Protein AF-A0A242BCP9-F1 (afdb_monomer_lite)

Organism: Enterococcus faecium (NCBI:txid1352)

Foldseek 3Di:
DPPPVVVVVVVVVVVVVPPDPPPPPPPPPVLLVVLVVLVVVVVVVALDDPDDSCRSVVVLVPPDDDPVDDPVVSSVVSSVVSVVVRVVVRVVCCVVANQLCQQFQWADPVRGAHQDAFAADPHVCVVVDAFFKKKKFQANDDDPNDRDIFIKTFRHKDFDWHQHPNDTDTDIWTKIWGAADDDPSCPPGDGGITIGTDHPSSCVNRVMDIHDDPDDPDPPPPPDDD

pLDDT: mean 74.17, std 19.31, range [32.81, 98.19]

Sequence (226 aa):
MKSKIKLFLTTCLLAVAFAIPITTVHADTDTQQILEEYYEEFKNEYAFFDQEFEEFTSNYYNQPFNSAISEEDQLRDYLNTVNEHYIRKEAEQLSKDPPLWSFNIGNALENITFEKVPAYHKYDLMNIVQPGDIIFERKRADIVLRYLHHVMIVEGIYEETHIINGKPETFKYIRTIEATDYSPILETKAGGVVYGVLDDERFDYTDSAVLQQHKEKQPSHLCMDN

Radius of gyration: 28.85 Å; chains: 1; bounding box: 77×56×79 Å

Structure (mmCIF, N/CA/C/O backbone):
data_AF-A0A242BCP9-F1
#
_entry.id   AF-A0A242BCP9-F1
#
loop_
_atom_site.group_PDB
_atom_site.id
_atom_site.type_symbol
_atom_site.label_atom_id
_atom_site.label_alt_id
_atom_site.label_comp_id
_atom_site.label_asym_id
_atom_site.label_entity_id
_atom_site.label_seq_id
_atom_site.pdbx_PDB_ins_code
_atom_site.Cartn_x
_atom_site.Cartn_y
_atom_site.Cartn_z
_atom_site.occupancy
_atom_site.B_iso_or_equiv
_atom_site.auth_seq_id
_atom_site.auth_comp_id
_atom_site.auth_asym_id
_atom_site.auth_atom_id
_atom_site.pdbx_PDB_model_num
ATOM 1 N N . MET A 1 1 ? 58.646 -38.122 -29.914 1.00 49.56 1 MET A N 1
ATOM 2 C CA . MET A 1 1 ? 57.169 -38.136 -30.072 1.00 49.56 1 MET A CA 1
ATOM 3 C C . MET A 1 1 ? 56.434 -36.859 -29.620 1.00 49.56 1 MET A C 1
ATOM 5 O O . MET A 1 1 ? 55.220 -36.840 -29.712 1.00 49.56 1 MET A O 1
ATOM 9 N N . LYS A 1 2 ? 57.108 -35.763 -29.214 1.00 48.16 2 LYS A N 1
ATOM 10 C CA . LYS A 1 2 ? 56.439 -34.520 -28.752 1.00 48.16 2 LYS A CA 1
ATOM 11 C C . LYS A 1 2 ? 56.327 -33.383 -29.794 1.00 48.16 2 LYS A C 1
ATOM 13 O O . LYS A 1 2 ? 55.697 -32.375 -29.515 1.00 48.16 2 LYS A O 1
ATOM 18 N N . SER A 1 3 ? 56.911 -33.529 -30.990 1.00 52.84 3 SER A N 1
ATOM 19 C CA . SER A 1 3 ? 56.992 -32.441 -31.991 1.00 52.84 3 SER A CA 1
ATOM 20 C C . SER A 1 3 ? 56.006 -32.570 -33.168 1.00 52.84 3 SER A C 1
ATOM 22 O O . SER A 1 3 ? 55.624 -31.558 -33.742 1.00 52.84 3 SER A O 1
ATOM 24 N N . LYS A 1 4 ? 55.500 -33.771 -33.486 1.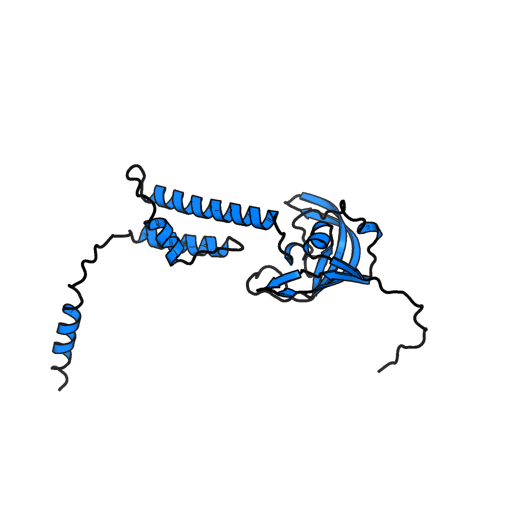00 46.28 4 LYS A N 1
ATOM 25 C CA . LYS A 1 4 ? 54.595 -33.976 -34.639 1.00 46.28 4 LYS A CA 1
ATOM 26 C C . LYS A 1 4 ? 53.106 -33.707 -34.354 1.00 46.28 4 LYS A C 1
ATOM 28 O O . LYS A 1 4 ? 52.345 -33.536 -35.292 1.00 46.28 4 LYS A O 1
ATOM 33 N N . ILE A 1 5 ? 52.704 -33.611 -33.082 1.00 48.81 5 ILE A N 1
ATOM 34 C CA . ILE A 1 5 ? 51.315 -33.300 -32.677 1.00 48.81 5 ILE A CA 1
ATOM 35 C C . ILE A 1 5 ? 51.051 -31.785 -32.689 1.00 48.81 5 ILE A C 1
ATOM 37 O O . ILE A 1 5 ? 49.939 -31.355 -32.974 1.00 48.81 5 ILE A O 1
ATOM 41 N N . LYS A 1 6 ? 52.083 -30.957 -32.464 1.00 42.28 6 LYS A N 1
ATOM 42 C CA . LYS A 1 6 ? 51.932 -29.496 -32.496 1.00 42.28 6 LYS A CA 1
ATOM 43 C C . LYS A 1 6 ? 51.716 -28.942 -33.904 1.00 42.28 6 LYS A C 1
ATOM 45 O O . LYS A 1 6 ? 51.011 -27.957 -34.020 1.00 42.28 6 LYS A O 1
ATOM 50 N N . LEU A 1 7 ? 52.269 -29.571 -34.947 1.00 41.84 7 LEU A N 1
ATOM 51 C CA . LEU A 1 7 ? 52.153 -29.061 -36.320 1.00 41.84 7 LEU A CA 1
ATOM 52 C C . LEU A 1 7 ? 50.772 -29.328 -36.947 1.00 41.84 7 LEU A C 1
ATOM 54 O O . LEU A 1 7 ? 50.361 -28.569 -37.807 1.00 41.84 7 LEU A O 1
ATOM 58 N N . PHE A 1 8 ? 50.044 -30.362 -36.507 1.00 44.22 8 PHE A N 1
ATOM 59 C CA . PHE A 1 8 ? 48.710 -30.684 -37.041 1.00 44.22 8 PHE A CA 1
ATOM 60 C C . PHE A 1 8 ? 47.600 -29.827 -36.404 1.00 44.22 8 PHE A C 1
ATOM 62 O O . PHE A 1 8 ? 46.636 -29.455 -37.065 1.00 44.22 8 PHE A O 1
ATOM 69 N N . LEU A 1 9 ? 47.764 -29.444 -35.132 1.00 44.75 9 LEU A N 1
ATOM 70 C CA . LEU A 1 9 ? 46.805 -28.592 -34.418 1.00 44.75 9 LEU A CA 1
ATOM 71 C C . LEU A 1 9 ? 46.863 -27.119 -34.852 1.00 44.75 9 LEU A C 1
ATOM 73 O O . LEU A 1 9 ? 45.825 -26.464 -34.880 1.00 44.75 9 LEU A O 1
ATOM 77 N N . THR A 1 10 ? 48.025 -26.599 -35.265 1.00 47.38 10 THR A N 1
ATOM 78 C CA . THR A 1 10 ? 48.115 -25.224 -35.791 1.00 47.38 10 THR A CA 1
ATOM 79 C C . THR A 1 10 ? 47.531 -25.071 -37.192 1.00 47.38 10 THR A C 1
ATOM 81 O O . THR A 1 10 ? 47.074 -23.984 -37.526 1.00 47.38 10 THR A O 1
ATOM 84 N N . THR A 1 11 ? 47.495 -26.126 -38.014 1.00 46.19 11 THR A N 1
ATOM 85 C CA . THR A 1 11 ? 46.921 -26.027 -39.369 1.00 46.19 11 THR A CA 1
ATOM 86 C C . THR A 1 11 ? 45.391 -26.111 -39.366 1.00 46.19 11 THR A C 1
ATOM 88 O O . THR A 1 11 ? 44.753 -25.458 -40.185 1.00 46.19 11 THR A O 1
ATOM 91 N N . CYS A 1 12 ? 44.777 -26.830 -38.416 1.00 40.97 12 CYS A N 1
ATOM 92 C CA . CYS A 1 12 ? 43.313 -26.883 -38.298 1.00 40.97 12 CYS A CA 1
ATOM 93 C C . CYS A 1 12 ? 42.699 -25.608 -37.690 1.00 40.97 12 CYS A C 1
ATOM 95 O O . CYS A 1 12 ? 41.586 -25.246 -38.058 1.00 40.97 12 CYS A O 1
ATOM 97 N N . LEU A 1 13 ? 43.422 -24.888 -36.823 1.00 42.34 13 LEU A N 1
ATOM 98 C CA . LEU A 1 13 ? 42.941 -23.632 -36.224 1.00 42.34 13 LEU A CA 1
ATOM 99 C C . LEU A 1 13 ? 43.038 -22.415 -37.162 1.00 42.34 13 LEU A C 1
ATOM 101 O O . LEU A 1 13 ? 42.329 -21.438 -36.950 1.00 42.34 13 LEU A O 1
ATOM 105 N N . LEU A 1 14 ? 43.849 -22.477 -38.227 1.00 40.09 14 LEU A N 1
ATOM 106 C CA . LEU A 1 14 ? 43.980 -21.381 -39.198 1.00 40.09 14 LEU A CA 1
ATOM 107 C C . LEU A 1 14 ? 42.977 -21.461 -40.367 1.00 40.09 14 LEU A C 1
ATOM 109 O O . LEU A 1 14 ? 42.781 -20.474 -41.068 1.00 40.09 14 LEU A O 1
ATOM 113 N N . ALA A 1 15 ? 42.324 -22.610 -40.580 1.00 43.66 15 ALA A N 1
ATOM 114 C CA . ALA A 1 15 ? 41.362 -22.801 -41.675 1.00 43.66 15 ALA A CA 1
ATOM 115 C C . ALA A 1 15 ? 39.904 -22.498 -41.280 1.00 43.66 15 ALA A C 1
ATOM 117 O O . ALA A 1 15 ? 39.082 -22.226 -42.150 1.00 43.66 15 ALA A O 1
ATOM 118 N N . VAL A 1 16 ? 39.582 -22.481 -39.982 1.00 40.94 16 VAL A N 1
ATOM 119 C CA . VAL A 1 16 ? 38.256 -22.044 -39.492 1.00 40.94 16 VAL A CA 1
ATOM 120 C C . VAL A 1 16 ? 38.177 -20.511 -39.374 1.00 40.94 16 VAL A C 1
ATOM 122 O O . VAL A 1 16 ? 37.096 -19.951 -39.248 1.00 40.94 16 VAL A O 1
ATOM 125 N N . ALA A 1 17 ? 39.306 -19.809 -39.524 1.00 43.94 17 ALA A N 1
ATOM 126 C CA . ALA A 1 17 ? 39.385 -18.349 -39.495 1.00 43.94 17 ALA A CA 1
ATOM 127 C C . ALA A 1 17 ? 39.013 -17.644 -40.824 1.00 43.94 17 ALA A C 1
ATOM 129 O O . ALA A 1 17 ? 39.089 -16.423 -40.880 1.00 43.94 17 ALA A O 1
ATOM 130 N N . PHE A 1 18 ? 38.619 -18.359 -41.894 1.00 40.78 18 PHE A N 1
ATOM 131 C CA . PHE A 1 18 ? 38.438 -17.746 -43.229 1.00 40.78 18 PHE A CA 1
ATOM 132 C C . PHE A 1 18 ? 37.227 -18.226 -44.055 1.00 40.78 18 PHE A C 1
ATOM 134 O O . PHE A 1 18 ? 37.269 -18.172 -45.283 1.00 40.78 18 PHE A O 1
ATOM 141 N N . ALA A 1 19 ? 36.126 -18.673 -43.438 1.00 41.28 19 ALA A N 1
ATOM 142 C CA . ALA A 1 19 ? 34.951 -19.109 -44.215 1.00 41.28 19 ALA A CA 1
ATOM 143 C C . ALA A 1 19 ? 33.582 -18.684 -43.665 1.00 41.28 19 ALA A C 1
ATOM 145 O O . ALA A 1 19 ? 32.582 -19.349 -43.920 1.00 41.28 19 ALA A O 1
ATOM 146 N N . ILE A 1 20 ? 33.510 -17.548 -42.976 1.00 38.69 20 ILE A N 1
ATOM 147 C CA . ILE A 1 20 ? 32.260 -16.790 -42.880 1.00 38.69 20 ILE A CA 1
ATOM 148 C C . ILE A 1 20 ? 32.621 -15.357 -43.264 1.00 38.69 20 ILE A C 1
ATOM 150 O O . ILE A 1 20 ? 33.607 -14.840 -42.731 1.00 38.69 20 ILE A O 1
ATOM 154 N N . PRO A 1 21 ? 31.897 -14.704 -44.190 1.00 34.06 21 PRO A N 1
ATOM 155 C CA . PRO A 1 21 ? 31.996 -13.266 -44.324 1.00 34.06 21 PRO A CA 1
ATOM 156 C C . PRO A 1 21 ? 31.434 -12.690 -43.026 1.00 34.06 21 PRO A C 1
ATOM 158 O O . PRO A 1 21 ? 30.234 -12.481 -42.889 1.00 34.06 21 PRO A O 1
ATOM 161 N N . ILE A 1 22 ? 32.303 -12.493 -42.036 1.00 37.47 22 ILE A N 1
ATOM 162 C CA . ILE A 1 22 ? 32.015 -11.567 -40.959 1.00 37.47 22 ILE A CA 1
ATOM 163 C C . ILE A 1 22 ? 32.090 -10.217 -41.655 1.00 37.47 22 ILE A C 1
ATOM 165 O O . ILE A 1 22 ? 33.163 -9.648 -41.845 1.00 37.47 22 ILE A O 1
ATOM 169 N N . THR A 1 23 ? 30.940 -9.739 -42.120 1.00 33.84 23 THR A N 1
ATOM 170 C CA . THR A 1 23 ? 30.693 -8.308 -42.166 1.00 33.84 23 THR A CA 1
ATOM 171 C C . THR A 1 23 ? 30.904 -7.833 -40.739 1.00 33.84 23 THR A C 1
ATOM 173 O O . THR A 1 23 ? 30.013 -7.930 -39.899 1.00 33.84 23 THR A O 1
ATOM 176 N N . THR A 1 24 ? 32.138 -7.445 -40.435 1.00 32.81 24 THR A N 1
ATOM 177 C CA . THR A 1 24 ? 32.485 -6.715 -39.230 1.00 32.81 24 THR A CA 1
ATOM 178 C C . THR A 1 24 ? 31.742 -5.396 -39.327 1.00 32.81 24 THR A C 1
ATOM 180 O O . THR A 1 24 ? 32.227 -4.439 -39.927 1.00 32.81 24 THR A O 1
ATOM 183 N N . VAL A 1 25 ? 30.527 -5.378 -38.789 1.00 36.47 25 VAL A N 1
ATOM 184 C CA . VAL A 1 25 ? 29.974 -4.162 -38.218 1.00 36.47 25 VAL A CA 1
ATOM 185 C C . VAL A 1 25 ? 30.868 -3.908 -37.014 1.00 36.47 25 VAL A C 1
ATOM 187 O O . VAL A 1 25 ? 30.828 -4.647 -36.032 1.00 36.47 25 VAL A O 1
ATOM 190 N N . HIS A 1 26 ? 31.784 -2.952 -37.152 1.00 35.62 26 HIS A N 1
ATOM 191 C CA . HIS A 1 26 ? 32.377 -2.305 -35.995 1.00 35.62 26 HIS A CA 1
ATOM 192 C C . HIS A 1 26 ? 31.221 -1.623 -35.263 1.00 35.62 26 HIS A C 1
ATOM 194 O O . HIS A 1 26 ? 30.879 -0.493 -35.578 1.00 35.62 26 HIS A O 1
ATOM 200 N N . ALA A 1 27 ? 30.563 -2.353 -34.361 1.00 42.78 27 ALA A N 1
ATOM 201 C CA . ALA A 1 27 ? 29.947 -1.707 -33.223 1.00 42.78 27 ALA A CA 1
ATOM 202 C C . ALA A 1 27 ? 31.127 -1.130 -32.443 1.00 42.78 27 ALA A C 1
ATOM 204 O O . ALA A 1 27 ? 32.006 -1.883 -32.003 1.00 42.78 27 ALA A O 1
ATOM 205 N N . ASP A 1 28 ? 31.219 0.196 -32.413 1.00 52.66 28 ASP A N 1
ATOM 206 C CA . ASP A 1 28 ? 32.198 0.879 -31.590 1.00 52.66 28 ASP A CA 1
ATOM 207 C C . ASP A 1 28 ? 32.087 0.315 -30.172 1.00 52.66 28 ASP A C 1
ATOM 209 O O . ASP A 1 28 ? 30.996 0.110 -29.636 1.00 52.66 28 ASP A O 1
ATOM 213 N N . THR A 1 29 ? 33.233 -0.021 -29.584 1.00 56.81 29 THR A N 1
ATOM 214 C CA . THR A 1 29 ? 33.306 -0.688 -28.272 1.00 56.81 29 THR A CA 1
ATOM 215 C C . THR A 1 29 ? 32.638 0.153 -27.172 1.00 56.81 29 THR A C 1
ATOM 217 O O . THR A 1 29 ? 32.258 -0.385 -26.140 1.00 56.81 29 THR A O 1
ATOM 220 N N . ASP A 1 30 ? 32.444 1.445 -27.443 1.00 77.75 30 ASP A N 1
ATOM 221 C CA . ASP A 1 30 ? 31.774 2.435 -26.605 1.00 77.75 30 ASP A CA 1
ATOM 222 C C . ASP A 1 30 ? 30.250 2.205 -26.540 1.00 77.75 30 ASP A C 1
ATOM 224 O O . ASP A 1 30 ? 29.687 2.047 -25.461 1.00 77.75 30 ASP A O 1
ATOM 228 N N . THR A 1 31 ? 29.577 2.049 -27.686 1.00 81.56 31 THR A N 1
ATOM 229 C CA . THR A 1 31 ? 28.111 1.897 -27.750 1.00 81.56 31 THR A CA 1
ATOM 230 C C . THR A 1 31 ? 27.624 0.628 -27.056 1.00 81.56 31 THR A C 1
ATOM 232 O O . THR A 1 31 ? 26.637 0.653 -26.323 1.00 81.56 31 THR A O 1
ATOM 235 N N . GLN A 1 32 ? 28.315 -0.497 -27.257 1.00 84.19 32 GLN A N 1
ATOM 236 C CA . GLN A 1 32 ? 27.922 -1.760 -26.631 1.00 84.19 32 GLN A CA 1
ATOM 237 C C . GLN A 1 32 ? 28.106 -1.728 -25.108 1.00 84.19 32 GLN A C 1
ATOM 239 O O . GLN A 1 32 ? 27.258 -2.251 -24.389 1.00 84.19 32 GLN A O 1
ATOM 244 N N . GLN A 1 33 ? 29.178 -1.094 -24.626 1.00 85.75 33 GLN A N 1
ATOM 245 C CA . GLN A 1 33 ? 29.405 -0.918 -23.196 1.00 85.75 33 GLN A CA 1
ATOM 246 C C . GLN A 1 33 ? 28.338 -0.004 -22.577 1.00 85.75 33 GLN A C 1
ATOM 248 O O . GLN A 1 33 ? 27.783 -0.342 -21.537 1.00 85.75 33 GLN A O 1
ATOM 253 N N . ILE A 1 34 ? 27.984 1.100 -23.244 1.00 85.50 34 ILE A N 1
ATOM 254 C CA . ILE A 1 34 ? 26.919 2.002 -22.782 1.00 85.50 34 ILE A CA 1
ATOM 255 C C . ILE A 1 34 ? 25.572 1.264 -22.723 1.00 85.50 34 ILE A C 1
ATOM 257 O O . ILE A 1 34 ? 24.830 1.409 -21.757 1.00 85.50 34 ILE A O 1
ATOM 261 N N . LEU A 1 35 ? 25.252 0.430 -23.717 1.00 89.38 35 LEU A N 1
ATOM 262 C CA . LEU A 1 35 ? 24.034 -0.386 -23.688 1.00 89.38 35 LEU A CA 1
ATOM 263 C C . LEU A 1 35 ? 24.025 -1.378 -22.515 1.00 89.38 35 LEU A C 1
ATOM 265 O O . LEU A 1 35 ? 22.978 -1.581 -21.911 1.00 89.38 35 LEU A O 1
ATOM 269 N N . GLU A 1 36 ? 25.159 -1.990 -22.178 1.00 90.38 36 GLU A N 1
ATOM 270 C CA . GLU A 1 36 ? 25.270 -2.880 -21.014 1.00 90.38 36 GLU A CA 1
ATOM 271 C C . GLU A 1 36 ? 25.066 -2.122 -19.694 1.00 90.38 36 GLU A C 1
ATOM 273 O O . GLU A 1 36 ? 24.298 -2.569 -18.841 1.00 90.38 36 GLU A O 1
ATOM 278 N N . GLU A 1 37 ? 25.680 -0.943 -19.556 1.00 85.44 37 GLU A N 1
ATOM 279 C CA . GLU A 1 37 ? 25.528 -0.080 -18.380 1.00 85.44 37 GLU A CA 1
ATOM 280 C C . GLU A 1 37 ? 24.066 0.350 -18.179 1.00 85.44 37 GLU A C 1
ATOM 282 O O . GLU A 1 37 ? 23.511 0.152 -17.097 1.00 85.44 37 GLU A O 1
ATOM 287 N N . TYR A 1 38 ? 23.407 0.847 -19.229 1.00 86.25 38 TYR A N 1
ATOM 288 C CA . TYR A 1 38 ? 22.004 1.269 -19.156 1.00 86.25 38 TYR A CA 1
ATOM 289 C C . TYR A 1 38 ? 21.021 0.108 -19.007 1.00 86.25 38 TYR A C 1
ATOM 291 O O . TYR A 1 38 ? 19.968 0.269 -18.393 1.00 86.25 38 TYR A O 1
ATOM 299 N N . TYR A 1 39 ? 21.334 -1.066 -19.555 1.00 88.00 39 TYR A N 1
ATOM 300 C CA . TYR A 1 39 ? 20.516 -2.254 -19.338 1.00 88.00 39 TYR A CA 1
ATOM 301 C C . TYR A 1 39 ? 20.481 -2.631 -17.855 1.00 88.00 39 TYR A C 1
ATOM 303 O O . TYR A 1 39 ? 19.402 -2.844 -17.300 1.00 88.00 39 TYR A O 1
ATOM 311 N N . GLU A 1 40 ? 21.644 -2.682 -17.198 1.00 81.50 40 GLU A N 1
ATOM 312 C CA . GLU A 1 40 ? 21.695 -2.953 -15.762 1.00 81.50 40 GLU A CA 1
ATOM 313 C C . GLU A 1 40 ? 21.094 -1.800 -14.945 1.00 81.50 40 GLU A C 1
ATOM 315 O O . GLU A 1 40 ? 20.454 -2.063 -13.929 1.00 81.50 40 GLU A O 1
ATOM 320 N N . GLU A 1 41 ? 21.219 -0.542 -15.380 1.00 76.31 41 GLU A N 1
ATOM 321 C CA . GLU A 1 41 ? 20.524 0.590 -14.749 1.00 76.31 41 GLU A CA 1
ATOM 322 C C . GLU A 1 41 ? 19.001 0.405 -14.794 1.00 76.31 41 GLU A C 1
ATOM 324 O O . GLU A 1 41 ? 18.371 0.323 -13.744 1.00 76.31 41 GLU A O 1
ATOM 329 N N . PHE A 1 42 ? 18.409 0.220 -15.976 1.00 78.44 42 PHE A N 1
ATOM 330 C CA . PHE A 1 42 ? 16.958 0.069 -16.140 1.00 78.44 42 PHE A CA 1
ATOM 331 C C . PHE A 1 42 ? 16.391 -1.164 -15.439 1.00 78.44 42 PHE A C 1
ATOM 333 O O . PHE A 1 42 ? 15.327 -1.106 -14.821 1.00 78.44 42 PHE A O 1
ATOM 340 N N . LYS A 1 43 ? 17.111 -2.284 -15.488 1.00 77.19 43 LYS A N 1
ATOM 341 C CA . LYS A 1 43 ? 16.745 -3.511 -14.776 1.00 77.19 43 LYS A CA 1
ATOM 342 C C . LYS A 1 43 ? 16.682 -3.318 -13.257 1.00 77.19 43 LYS A C 1
ATOM 344 O O . LYS A 1 43 ? 15.906 -4.010 -12.603 1.00 77.19 43 LYS A O 1
ATOM 349 N N . ASN A 1 44 ? 17.497 -2.416 -12.709 1.00 68.19 44 ASN A N 1
ATOM 350 C CA . ASN A 1 44 ? 17.522 -2.106 -11.279 1.00 68.19 44 ASN A CA 1
ATOM 351 C C . ASN A 1 44 ? 16.625 -0.912 -10.904 1.00 68.19 44 ASN A C 1
ATOM 353 O O . ASN A 1 44 ? 16.193 -0.825 -9.756 1.00 68.19 44 ASN A O 1
ATOM 357 N N . GLU A 1 45 ? 16.365 0.008 -11.835 1.00 70.94 45 GLU A N 1
ATOM 358 C CA . GLU A 1 45 ? 15.549 1.205 -11.614 1.00 70.94 45 GLU A CA 1
ATOM 359 C C . GLU A 1 45 ? 14.051 0.882 -11.577 1.00 70.94 45 GLU A C 1
ATOM 361 O O . GLU A 1 45 ? 13.346 1.368 -10.692 1.00 70.94 45 GLU A O 1
ATOM 366 N N . TYR A 1 46 ? 13.559 0.041 -12.493 1.00 64.50 46 TYR A N 1
ATOM 367 C CA . TYR A 1 46 ? 12.126 -0.244 -12.601 1.00 64.50 46 TYR A CA 1
ATOM 368 C C . TYR A 1 46 ? 11.709 -1.488 -11.821 1.00 64.50 46 TYR A C 1
ATOM 370 O O . TYR A 1 46 ? 12.369 -2.525 -11.854 1.00 64.50 46 TYR A O 1
ATOM 378 N N . ALA A 1 47 ? 10.513 -1.442 -11.225 1.00 61.53 47 ALA A N 1
ATOM 379 C CA . ALA A 1 47 ? 9.915 -2.601 -10.557 1.00 61.53 47 ALA A CA 1
ATOM 380 C C . ALA A 1 47 ? 9.677 -3.807 -11.496 1.00 61.53 47 ALA A C 1
ATOM 382 O O . ALA A 1 47 ? 9.575 -4.945 -11.032 1.00 61.53 47 ALA A O 1
ATOM 383 N N . PHE A 1 48 ? 9.558 -3.566 -12.808 1.00 67.25 48 PHE A N 1
ATOM 384 C CA . PHE A 1 48 ? 9.413 -4.604 -13.825 1.00 67.25 48 PHE A CA 1
ATOM 385 C C . PHE A 1 48 ? 10.032 -4.167 -15.163 1.00 67.25 48 PHE A C 1
ATOM 387 O O . PHE A 1 48 ? 9.499 -3.291 -15.847 1.00 67.25 48 PHE A O 1
ATOM 394 N N . PHE A 1 49 ? 11.130 -4.821 -15.553 1.00 75.50 49 PHE A N 1
ATOM 395 C CA . PHE A 1 49 ? 11.810 -4.644 -16.837 1.00 75.50 49 PHE A CA 1
ATOM 396 C C . PHE A 1 49 ? 11.764 -5.961 -17.631 1.00 75.50 49 PHE A C 1
ATOM 398 O O . PHE A 1 49 ? 12.402 -6.940 -17.259 1.00 75.50 49 PHE A O 1
ATOM 405 N N . ASP A 1 50 ? 10.962 -5.998 -18.697 1.00 79.69 50 ASP A N 1
ATOM 406 C CA . ASP A 1 50 ? 10.557 -7.212 -19.433 1.00 79.69 50 ASP A CA 1
ATOM 407 C C . ASP A 1 50 ? 11.271 -7.301 -20.784 1.00 79.69 50 ASP A C 1
ATOM 409 O O . ASP A 1 50 ? 10.646 -7.398 -21.839 1.00 79.69 50 ASP A O 1
ATOM 413 N N . GLN A 1 51 ? 12.591 -7.129 -20.751 1.00 83.81 51 GLN A N 1
ATOM 414 C CA . GLN A 1 51 ? 13.479 -7.317 -21.892 1.00 83.81 51 GLN A CA 1
ATOM 415 C C . GLN A 1 51 ? 14.731 -8.038 -21.408 1.00 83.81 51 GLN A C 1
ATOM 417 O O . GLN A 1 51 ? 15.352 -7.616 -20.435 1.00 83.81 51 GLN A O 1
ATOM 422 N N . GLU A 1 52 ? 15.122 -9.092 -22.118 1.00 89.88 52 GLU A N 1
ATOM 423 C CA . GLU A 1 52 ? 16.455 -9.680 -21.976 1.00 89.88 52 GLU A CA 1
ATOM 424 C C . GLU A 1 52 ? 17.498 -8.767 -22.641 1.00 89.88 52 GLU A C 1
ATOM 426 O O . GLU A 1 52 ? 17.177 -7.988 -23.547 1.00 89.88 52 GLU A O 1
ATOM 431 N N . PHE A 1 53 ? 18.766 -8.871 -22.238 1.00 87.81 53 PHE A N 1
ATOM 432 C CA . PHE A 1 53 ? 19.835 -8.021 -22.776 1.00 87.81 53 PHE A CA 1
ATOM 433 C C . PHE A 1 53 ? 19.966 -8.133 -24.304 1.00 87.81 53 PHE A C 1
ATOM 435 O O . PHE A 1 53 ? 20.154 -7.131 -25.001 1.00 87.81 53 PHE A O 1
ATOM 442 N N . GLU A 1 54 ? 19.814 -9.337 -24.859 1.00 89.62 54 GLU A N 1
ATOM 443 C CA . GLU A 1 54 ? 19.833 -9.560 -26.306 1.00 89.62 54 GLU A CA 1
ATOM 444 C C . GLU A 1 54 ? 18.668 -8.866 -27.021 1.00 89.62 54 GLU A C 1
ATOM 446 O O . GLU A 1 54 ? 18.827 -8.399 -28.148 1.00 89.62 54 GLU A O 1
ATOM 451 N N . GLU A 1 55 ? 17.501 -8.771 -26.383 1.00 87.88 55 GLU A N 1
ATOM 452 C CA . GLU A 1 55 ? 16.347 -8.064 -26.937 1.00 87.88 55 GLU A CA 1
ATOM 453 C C . GLU A 1 55 ? 16.559 -6.550 -26.881 1.00 87.88 55 GLU A C 1
ATOM 455 O O . GLU A 1 55 ? 16.387 -5.871 -27.893 1.00 87.88 55 GLU A O 1
ATOM 460 N N . PHE A 1 56 ? 17.025 -6.033 -25.743 1.00 88.12 56 PHE A N 1
ATOM 461 C CA . PHE A 1 56 ? 17.364 -4.623 -25.558 1.00 88.12 56 PHE A CA 1
ATOM 462 C C . PHE A 1 56 ? 18.418 -4.144 -26.571 1.00 88.12 56 PHE A C 1
ATOM 464 O O . PHE A 1 56 ? 18.261 -3.111 -27.219 1.00 88.12 56 PHE A O 1
ATOM 471 N N . THR A 1 57 ? 19.481 -4.915 -26.779 1.00 90.50 57 THR A N 1
ATOM 472 C CA . THR A 1 57 ? 20.525 -4.564 -27.757 1.00 90.50 57 THR A CA 1
ATOM 473 C C . THR A 1 57 ? 20.042 -4.724 -29.199 1.00 90.50 57 THR A C 1
ATOM 475 O O . THR A 1 57 ? 20.291 -3.859 -30.040 1.00 90.50 57 THR A O 1
ATOM 478 N N . SER A 1 58 ? 19.293 -5.788 -29.502 1.00 88.19 58 SER A N 1
ATOM 479 C CA . SER A 1 58 ? 18.691 -5.997 -30.824 1.00 88.19 58 SER A CA 1
ATOM 480 C C . SER A 1 58 ? 17.724 -4.867 -31.197 1.00 88.19 58 SER A C 1
ATOM 482 O O . SER A 1 58 ? 17.726 -4.403 -32.338 1.00 88.19 58 SER A O 1
ATOM 484 N N . ASN A 1 59 ? 16.935 -4.371 -30.241 1.00 89.12 59 ASN A N 1
ATOM 485 C CA . ASN A 1 59 ? 16.010 -3.258 -30.449 1.00 89.12 59 ASN A CA 1
ATOM 486 C C . ASN A 1 59 ? 16.734 -1.963 -30.834 1.00 89.12 59 ASN A C 1
ATOM 488 O O . ASN A 1 59 ? 16.256 -1.260 -31.724 1.00 89.12 59 ASN A O 1
ATOM 492 N N . TYR A 1 60 ? 17.900 -1.685 -30.240 1.00 88.44 60 TYR A N 1
ATOM 493 C CA . TYR A 1 60 ? 18.753 -0.565 -30.643 1.00 88.44 60 TYR A CA 1
ATOM 494 C C . TYR A 1 60 ? 19.267 -0.722 -32.083 1.00 88.44 60 TYR A C 1
ATOM 496 O O . TYR A 1 60 ? 19.043 0.148 -32.927 1.00 88.44 60 TYR A O 1
ATOM 504 N N . TYR A 1 61 ? 19.907 -1.853 -32.403 1.00 86.75 61 TYR A N 1
ATOM 505 C CA . TYR A 1 61 ? 20.536 -2.051 -33.717 1.00 86.75 61 TYR A CA 1
ATOM 506 C C . TYR A 1 61 ? 19.537 -2.191 -34.874 1.00 86.75 61 TYR A C 1
ATOM 508 O O . TYR A 1 61 ? 19.894 -1.947 -36.026 1.00 86.75 61 TYR A O 1
ATOM 516 N N . ASN A 1 62 ? 18.287 -2.563 -34.587 1.00 87.12 62 ASN A N 1
ATOM 517 C CA . ASN A 1 62 ? 17.224 -2.653 -35.587 1.00 87.12 62 ASN A CA 1
ATOM 518 C C . ASN A 1 62 ? 16.484 -1.328 -35.822 1.00 87.12 62 ASN A C 1
ATOM 520 O O . ASN A 1 62 ? 15.583 -1.279 -36.667 1.00 87.12 62 ASN A O 1
ATOM 524 N N . GLN A 1 63 ? 16.840 -0.250 -35.114 1.00 80.56 63 GLN A N 1
ATOM 525 C CA . GLN A 1 63 ? 16.276 1.060 -35.412 1.00 80.56 63 GLN A CA 1
ATOM 526 C C . GLN A 1 63 ? 16.694 1.529 -36.814 1.00 80.56 63 GLN A C 1
ATOM 528 O O . GLN A 1 63 ? 17.836 1.320 -37.234 1.00 80.56 63 GLN A O 1
ATOM 533 N N . PRO A 1 64 ? 15.793 2.182 -37.569 1.00 79.31 64 PRO A N 1
ATOM 534 C CA . PRO A 1 64 ? 16.147 2.745 -38.862 1.00 79.31 64 PRO A CA 1
ATOM 535 C C . PRO A 1 64 ? 17.250 3.792 -38.681 1.00 79.31 64 PRO A C 1
ATOM 537 O O . PRO A 1 64 ? 17.028 4.832 -38.064 1.00 79.31 64 PRO A O 1
ATOM 540 N N . PHE A 1 65 ? 18.435 3.513 -39.231 1.00 70.12 65 PHE A N 1
ATOM 541 C CA . PHE A 1 65 ? 19.581 4.410 -39.127 1.00 70.12 65 PHE A CA 1
ATOM 542 C C . PHE A 1 65 ? 19.252 5.769 -39.747 1.00 70.12 65 PHE A C 1
ATOM 544 O O . PHE A 1 65 ? 19.005 5.884 -40.953 1.00 70.12 65 PHE A O 1
ATOM 551 N N . ASN A 1 66 ? 19.254 6.804 -38.914 1.00 74.69 66 ASN A N 1
ATOM 552 C CA . ASN A 1 66 ? 19.040 8.168 -39.353 1.00 74.69 66 ASN A CA 1
ATOM 553 C C . ASN A 1 66 ? 20.398 8.837 -39.573 1.00 74.69 66 ASN A C 1
ATOM 555 O O . ASN A 1 66 ? 20.994 9.378 -38.649 1.00 74.69 66 ASN A O 1
ATOM 559 N N . SER A 1 67 ? 20.863 8.864 -40.824 1.00 74.12 67 SER A N 1
ATOM 560 C CA . SER A 1 67 ? 22.153 9.472 -41.179 1.00 74.12 67 SER A CA 1
ATOM 561 C C . SER A 1 67 ? 22.234 10.988 -40.936 1.00 74.12 67 SER A C 1
ATOM 563 O O . SER A 1 67 ? 23.259 11.593 -41.242 1.00 74.12 67 SER A O 1
ATOM 565 N N . ALA A 1 68 ? 21.148 11.627 -40.484 1.00 80.38 68 ALA A N 1
ATOM 566 C CA . ALA A 1 68 ? 21.109 13.045 -40.141 1.00 80.38 68 ALA A CA 1
ATOM 567 C C . ALA A 1 68 ? 21.489 13.340 -38.678 1.00 80.38 68 ALA A C 1
ATOM 569 O O . ALA A 1 68 ? 21.633 14.514 -38.338 1.00 80.38 68 ALA A O 1
ATOM 570 N N . ILE A 1 69 ? 21.638 12.318 -37.829 1.00 80.19 69 ILE A N 1
ATOM 571 C CA . ILE A 1 69 ? 22.036 12.458 -36.420 1.00 80.19 69 ILE A CA 1
ATOM 572 C C . ILE A 1 69 ? 23.309 11.655 -36.136 1.00 80.19 69 ILE A C 1
ATOM 574 O O . ILE A 1 69 ? 23.685 10.780 -36.917 1.00 80.19 69 ILE A O 1
ATOM 578 N N . SER A 1 70 ? 24.003 11.993 -35.048 1.00 83.75 70 SER A N 1
ATOM 579 C CA . SER A 1 70 ? 25.162 11.218 -34.602 1.00 83.75 70 SER A CA 1
ATOM 580 C C . SER A 1 70 ? 24.729 9.881 -33.983 1.00 83.75 70 SER A C 1
ATOM 582 O O . SER A 1 70 ? 23.583 9.728 -33.560 1.00 83.75 70 SER A O 1
ATOM 584 N N . GLU A 1 71 ? 25.647 8.916 -33.908 1.00 79.50 71 GLU A N 1
ATOM 585 C CA . GLU A 1 71 ? 25.406 7.640 -33.216 1.00 79.50 71 GLU A CA 1
ATOM 586 C C . GLU A 1 71 ? 25.090 7.850 -31.725 1.00 79.50 71 GLU A C 1
ATOM 588 O O . GLU A 1 71 ? 24.196 7.199 -31.190 1.00 79.50 71 GLU A O 1
ATOM 593 N N . GLU A 1 72 ? 25.748 8.824 -31.088 1.00 81.94 72 GLU A N 1
ATOM 594 C CA . GLU A 1 72 ? 25.491 9.234 -29.702 1.00 81.94 72 GLU A CA 1
ATOM 595 C C . GLU A 1 72 ? 24.065 9.779 -29.527 1.00 81.94 72 GLU A C 1
ATOM 597 O O . GLU A 1 72 ? 23.360 9.408 -28.588 1.00 81.94 72 GLU A O 1
ATOM 602 N N . ASP A 1 73 ? 23.599 10.619 -30.457 1.00 83.06 73 ASP A N 1
ATOM 603 C CA . ASP A 1 73 ? 22.225 11.130 -30.433 1.00 83.06 73 ASP A CA 1
ATOM 604 C C . ASP A 1 73 ? 21.204 10.007 -30.655 1.00 83.06 73 ASP A C 1
ATOM 606 O O . ASP A 1 73 ? 20.178 9.973 -29.978 1.00 83.06 73 ASP A O 1
ATOM 610 N N . GLN A 1 74 ? 21.497 9.062 -31.554 1.00 85.25 74 GLN A N 1
ATOM 611 C CA . GLN A 1 74 ? 20.639 7.902 -31.798 1.00 85.25 74 GLN A CA 1
ATOM 612 C C . GLN A 1 74 ? 20.552 6.989 -30.566 1.00 85.25 74 GLN A C 1
ATOM 614 O O . GLN A 1 74 ? 19.467 6.522 -30.217 1.00 85.25 74 GLN A O 1
ATOM 619 N N . LEU A 1 75 ? 21.677 6.750 -29.888 1.00 86.56 75 LEU A N 1
ATOM 620 C CA . LEU A 1 75 ? 21.727 5.987 -28.642 1.00 86.56 75 LEU A CA 1
ATOM 621 C C . LEU A 1 75 ? 20.921 6.672 -27.539 1.00 86.56 75 LEU A C 1
ATOM 623 O O . LEU A 1 75 ? 20.084 6.035 -26.904 1.00 86.56 75 LEU A O 1
ATOM 627 N N . ARG A 1 76 ? 21.102 7.982 -27.359 1.00 85.50 76 ARG A N 1
ATOM 628 C CA . ARG A 1 76 ? 20.345 8.762 -26.374 1.00 85.50 76 ARG A CA 1
ATOM 629 C C . ARG A 1 76 ? 18.838 8.721 -26.640 1.00 85.50 76 ARG A C 1
ATOM 631 O O . ARG A 1 76 ? 18.063 8.536 -25.705 1.00 85.50 76 ARG A O 1
ATOM 638 N N . ASP A 1 77 ? 18.415 8.866 -27.894 1.00 88.06 77 ASP A N 1
ATOM 639 C CA . ASP A 1 77 ? 16.997 8.811 -28.270 1.00 88.06 77 ASP A CA 1
ATOM 640 C C . ASP A 1 77 ? 16.393 7.420 -28.017 1.00 88.06 77 ASP A C 1
ATOM 642 O O . ASP A 1 77 ? 15.262 7.309 -27.528 1.00 88.06 77 ASP A O 1
ATOM 646 N N . TYR A 1 78 ? 17.155 6.354 -28.283 1.00 89.25 78 TYR A N 1
ATOM 647 C CA . TYR A 1 78 ? 16.750 4.992 -27.946 1.00 89.25 78 TYR A CA 1
ATOM 648 C C . TYR A 1 78 ? 16.558 4.812 -26.436 1.00 89.25 78 TYR A C 1
ATOM 650 O O . TYR A 1 78 ? 15.478 4.402 -26.009 1.00 89.25 78 TYR A O 1
ATOM 658 N N . LEU A 1 79 ? 17.564 5.168 -25.633 1.00 89.06 79 LEU A N 1
ATOM 659 C CA . LEU A 1 79 ? 17.516 5.046 -24.174 1.00 89.06 79 LEU A CA 1
ATOM 660 C C . LEU A 1 79 ? 16.353 5.847 -23.576 1.00 89.06 79 LEU A C 1
ATOM 662 O O . LEU A 1 79 ? 15.624 5.332 -22.733 1.00 89.06 79 LEU A O 1
ATOM 666 N N . ASN A 1 80 ? 16.109 7.063 -24.076 1.00 85.44 80 ASN A N 1
ATOM 667 C CA . ASN A 1 80 ? 14.954 7.869 -23.678 1.00 85.44 80 ASN A CA 1
ATOM 668 C C . ASN A 1 80 ? 13.625 7.190 -24.024 1.00 85.44 80 ASN A C 1
ATOM 670 O O . ASN A 1 80 ? 12.705 7.208 -23.216 1.00 85.44 80 ASN A O 1
ATOM 674 N N . THR A 1 81 ? 13.521 6.559 -25.195 1.00 87.19 81 THR A N 1
ATOM 675 C CA . THR A 1 81 ? 12.303 5.840 -25.600 1.00 87.19 81 THR A CA 1
ATOM 676 C C . THR A 1 81 ? 12.041 4.631 -24.701 1.00 87.19 81 THR A C 1
ATOM 678 O O . THR A 1 81 ? 10.897 4.377 -24.323 1.00 87.19 81 THR A O 1
ATOM 681 N N . VAL A 1 82 ? 13.094 3.889 -24.341 1.00 83.94 82 VAL A N 1
ATOM 682 C CA . VAL A 1 82 ? 12.998 2.774 -23.388 1.00 83.94 82 VAL A CA 1
ATOM 683 C C . VAL A 1 82 ? 12.542 3.294 -22.026 1.00 83.94 82 VAL A C 1
ATOM 685 O O . VAL A 1 82 ? 11.552 2.793 -21.493 1.00 83.94 82 VAL A O 1
ATOM 688 N N . ASN A 1 83 ? 13.192 4.341 -21.518 1.00 80.12 83 ASN A N 1
ATOM 689 C CA . ASN A 1 83 ? 12.850 4.972 -20.248 1.00 80.12 83 ASN A CA 1
ATOM 690 C C . ASN A 1 83 ? 11.392 5.466 -20.224 1.00 80.12 83 ASN A C 1
ATOM 692 O O . ASN A 1 83 ? 10.626 5.105 -19.338 1.00 80.12 83 ASN A O 1
ATOM 696 N N . GLU A 1 84 ? 10.948 6.207 -21.244 1.00 76.81 84 GLU A N 1
ATOM 697 C CA . GLU A 1 84 ? 9.561 6.680 -21.345 1.00 76.81 84 GLU A CA 1
ATOM 698 C C . GLU A 1 84 ? 8.546 5.532 -21.390 1.00 76.81 84 GLU A C 1
ATOM 700 O O . GLU A 1 84 ? 7.483 5.620 -20.770 1.00 76.81 84 GLU A O 1
ATOM 705 N N . HIS A 1 85 ? 8.849 4.448 -22.109 1.00 79.00 85 HIS A N 1
ATOM 706 C CA . HIS A 1 85 ? 7.978 3.275 -22.180 1.00 79.00 85 HIS A CA 1
ATOM 707 C C . HIS A 1 85 ? 7.831 2.591 -20.821 1.00 79.00 85 HIS A C 1
ATOM 709 O O . HIS A 1 85 ? 6.709 2.255 -20.433 1.00 79.00 85 HIS A O 1
ATOM 715 N N . TYR A 1 86 ? 8.933 2.411 -20.090 1.00 74.88 86 TYR A N 1
ATOM 716 C CA . TYR A 1 86 ? 8.915 1.764 -18.780 1.00 74.88 86 TYR A CA 1
ATOM 717 C C . TYR A 1 86 ? 8.370 2.668 -17.677 1.00 74.88 86 TYR A C 1
ATOM 719 O O . TYR A 1 86 ? 7.515 2.200 -16.934 1.00 74.88 86 TYR A O 1
ATOM 727 N N . ILE A 1 87 ? 8.692 3.965 -17.656 1.00 68.25 87 ILE A N 1
ATOM 728 C CA . ILE A 1 87 ? 8.028 4.949 -16.782 1.00 68.25 87 ILE A CA 1
ATOM 729 C C . ILE A 1 87 ? 6.523 4.960 -17.038 1.00 68.25 87 ILE A C 1
ATOM 731 O O . ILE A 1 87 ? 5.733 4.991 -16.099 1.00 68.25 87 ILE A O 1
ATOM 735 N N . ARG A 1 88 ? 6.082 4.936 -18.301 1.00 59.50 88 ARG A N 1
ATOM 736 C CA . ARG A 1 88 ? 4.650 4.915 -18.616 1.00 59.50 88 ARG A CA 1
ATOM 737 C C . ARG A 1 88 ? 4.003 3.616 -18.168 1.00 59.50 88 ARG A C 1
ATOM 739 O O . ARG A 1 88 ? 2.912 3.669 -17.616 1.00 59.50 88 ARG A O 1
ATOM 746 N N . LYS A 1 89 ? 4.645 2.467 -18.392 1.00 61.09 89 LYS A N 1
ATOM 747 C CA . LYS A 1 89 ? 4.152 1.171 -17.912 1.00 61.09 89 LYS A CA 1
ATOM 748 C C . LYS A 1 89 ? 4.106 1.110 -16.391 1.00 61.09 89 LYS A C 1
ATOM 750 O O . LYS A 1 89 ? 3.114 0.624 -15.869 1.00 61.09 89 LYS A O 1
ATOM 755 N N . GLU A 1 90 ? 5.116 1.623 -15.702 1.00 56.75 90 GLU A N 1
ATOM 756 C CA . GLU A 1 90 ? 5.183 1.689 -14.245 1.00 56.75 90 GLU A CA 1
ATOM 757 C C . GLU A 1 90 ? 4.128 2.649 -13.697 1.00 56.75 90 GLU A C 1
ATOM 759 O O . GLU A 1 90 ? 3.351 2.264 -12.836 1.00 56.75 90 GLU A O 1
ATOM 764 N N . ALA A 1 91 ? 3.991 3.852 -14.255 1.00 51.38 91 ALA A N 1
ATOM 765 C CA . ALA A 1 91 ? 2.922 4.781 -13.904 1.00 51.38 91 ALA A CA 1
ATOM 766 C C . ALA A 1 91 ? 1.536 4.189 -14.200 1.00 51.38 91 ALA A C 1
ATOM 768 O O . ALA A 1 91 ? 0.619 4.345 -13.400 1.00 51.38 91 ALA A O 1
ATOM 769 N N . GLU A 1 92 ? 1.370 3.475 -15.316 1.00 54.94 92 GLU A N 1
ATOM 770 C CA . GLU A 1 92 ? 0.140 2.755 -15.632 1.00 54.94 92 GLU A CA 1
ATOM 771 C C . GLU A 1 92 ? -0.105 1.590 -14.668 1.00 54.94 92 GLU A C 1
ATOM 773 O O . GLU A 1 92 ? -1.247 1.393 -14.272 1.00 54.94 92 GLU A O 1
ATOM 778 N N . GLN A 1 93 ? 0.923 0.847 -14.262 1.00 52.06 93 GLN A N 1
ATOM 779 C CA . GLN A 1 93 ? 0.843 -0.255 -13.304 1.00 52.06 93 GLN A CA 1
ATOM 780 C C . GLN A 1 93 ? 0.505 0.263 -11.903 1.00 52.06 93 GLN A C 1
ATOM 782 O O . GLN A 1 93 ? -0.486 -0.172 -11.328 1.00 52.06 93 GLN A O 1
ATOM 787 N N . LEU A 1 94 ? 1.231 1.269 -11.415 1.00 46.41 94 LEU A N 1
ATOM 788 C CA . LEU A 1 94 ? 0.954 1.996 -10.173 1.00 46.41 94 LEU A CA 1
ATOM 789 C C . LEU A 1 94 ? -0.430 2.660 -10.189 1.00 46.41 94 LEU A C 1
ATOM 791 O O . LEU A 1 94 ? -1.057 2.788 -9.141 1.00 46.41 94 LEU A O 1
ATOM 795 N N . SER A 1 95 ? -0.925 3.074 -11.363 1.00 45.19 95 SER A N 1
ATOM 796 C CA . SER A 1 95 ? -2.283 3.618 -11.512 1.00 45.19 95 SER A CA 1
ATOM 797 C C . SER A 1 95 ? -3.376 2.554 -11.599 1.00 45.19 95 SER A C 1
ATOM 799 O O . SER A 1 95 ? -4.540 2.875 -11.365 1.00 45.19 95 SER A O 1
ATOM 801 N N . LYS A 1 96 ? -3.029 1.322 -11.995 1.00 47.09 96 LYS A N 1
ATOM 802 C CA . LYS A 1 96 ? -3.991 0.239 -12.225 1.00 47.09 96 LYS A CA 1
ATOM 803 C C . LYS A 1 96 ? -4.138 -0.646 -10.997 1.00 47.09 96 LYS A C 1
ATOM 805 O O . LYS A 1 96 ? -5.271 -0.998 -10.715 1.00 47.09 96 LYS A O 1
ATOM 810 N N . ASP A 1 97 ? -3.060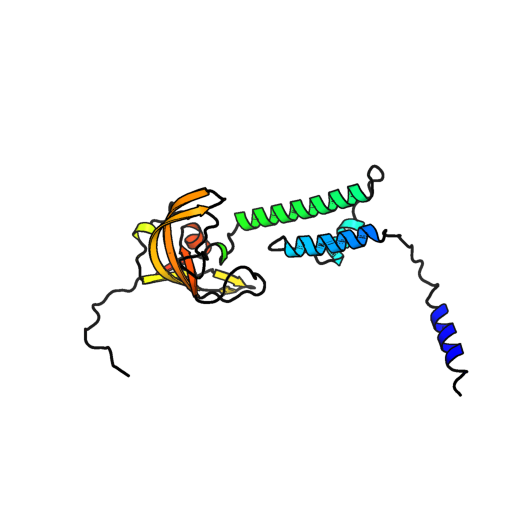 -0.922 -10.262 1.00 54.19 97 ASP A N 1
ATOM 811 C CA . ASP A 1 97 ? -3.072 -1.728 -9.040 1.00 54.19 97 ASP A CA 1
ATOM 812 C C . ASP A 1 97 ? -1.878 -1.339 -8.142 1.00 54.19 97 ASP A C 1
ATOM 814 O O . ASP A 1 97 ? -0.733 -1.676 -8.466 1.00 54.19 97 ASP A O 1
ATOM 818 N N . PRO A 1 98 ? -2.094 -0.640 -7.011 1.00 53.81 98 PRO A N 1
ATOM 819 C CA . PRO A 1 98 ? -1.028 -0.390 -6.058 1.00 53.81 98 PRO A CA 1
ATOM 820 C C . PRO A 1 98 ? -0.430 -1.724 -5.612 1.00 53.81 98 PRO A C 1
ATOM 822 O O . PRO A 1 98 ? -1.176 -2.647 -5.266 1.00 53.81 98 PRO A O 1
ATOM 825 N N . PRO A 1 99 ? 0.903 -1.847 -5.591 1.00 56.78 99 PRO A N 1
ATOM 826 C CA . PRO A 1 99 ? 1.553 -3.025 -5.052 1.00 56.78 99 PRO A CA 1
ATOM 827 C C . PRO A 1 99 ? 0.996 -3.342 -3.652 1.00 56.78 99 PRO A C 1
ATOM 829 O O . PRO A 1 99 ? 0.974 -2.460 -2.811 1.00 56.78 99 PRO A O 1
ATOM 832 N N . LEU A 1 100 ? 0.614 -4.582 -3.324 1.00 56.59 100 LEU A N 1
ATOM 833 C CA . LEU A 1 100 ? 0.104 -4.946 -1.975 1.00 56.59 100 LEU A CA 1
ATOM 834 C C . LEU A 1 100 ? 1.019 -4.501 -0.827 1.00 56.59 100 LEU A C 1
ATOM 836 O O . LEU A 1 100 ? 0.597 -4.344 0.318 1.00 56.59 100 LEU A O 1
ATOM 840 N N . TRP A 1 101 ? 2.304 -4.373 -1.139 1.00 56.16 101 TRP A N 1
ATOM 841 C CA . TRP A 1 101 ? 3.368 -3.969 -0.238 1.00 56.16 101 TRP A CA 1
ATOM 842 C C . TRP A 1 101 ? 3.387 -2.447 0.003 1.00 56.16 101 TRP A C 1
ATOM 844 O O . TRP A 1 101 ? 4.018 -2.020 0.967 1.00 56.16 101 TRP A O 1
ATOM 854 N N . SER A 1 102 ? 2.686 -1.625 -0.795 1.00 64.56 102 SER A N 1
ATOM 855 C CA . SER A 1 102 ? 2.479 -0.181 -0.555 1.00 64.56 102 SER A CA 1
ATOM 856 C C . SER A 1 102 ? 1.660 0.078 0.710 1.00 64.56 102 SER A C 1
ATOM 858 O O . SER A 1 102 ? 1.769 1.135 1.323 1.00 64.56 102 SER A O 1
ATOM 860 N N . PHE A 1 103 ? 0.865 -0.909 1.134 1.00 81.56 103 PHE A N 1
ATOM 861 C CA . PHE A 1 103 ? 0.076 -0.832 2.359 1.00 81.56 103 PHE A CA 1
ATOM 862 C C . PHE A 1 103 ? 0.854 -1.242 3.615 1.00 81.56 103 PHE A C 1
ATOM 864 O O . PHE A 1 103 ? 0.369 -0.997 4.715 1.00 81.56 103 PHE A O 1
ATOM 871 N N . ASN A 1 104 ? 2.048 -1.837 3.481 1.00 85.31 104 ASN A N 1
ATOM 872 C CA . ASN A 1 104 ? 2.964 -2.050 4.603 1.00 85.31 104 ASN A CA 1
ATOM 873 C C . ASN A 1 104 ? 3.668 -0.729 4.921 1.00 85.31 104 ASN A C 1
ATOM 875 O O . ASN A 1 104 ? 4.398 -0.187 4.083 1.00 85.31 104 ASN A O 1
ATOM 879 N N . ILE A 1 105 ? 3.451 -0.254 6.144 1.00 87.12 105 ILE A N 1
ATOM 880 C CA . ILE A 1 105 ? 3.947 1.034 6.620 1.00 87.12 105 ILE A CA 1
ATOM 881 C C . ILE A 1 105 ? 5.195 0.903 7.497 1.00 87.12 105 ILE A C 1
ATOM 883 O O . ILE A 1 105 ? 5.795 1.921 7.804 1.00 87.12 105 ILE A O 1
ATOM 887 N N . GLY A 1 106 ? 5.635 -0.300 7.878 1.00 85.81 106 GLY A N 1
ATOM 888 C CA . GLY A 1 106 ? 6.874 -0.522 8.635 1.00 85.81 106 GLY A CA 1
ATOM 889 C C . GLY A 1 106 ? 6.769 -1.669 9.641 1.00 85.81 106 GLY A C 1
ATOM 890 O O . GLY A 1 106 ? 5.702 -2.224 9.850 1.00 85.81 106 GLY A O 1
ATOM 891 N N . ASN A 1 107 ? 7.867 -2.037 10.302 1.00 85.56 107 ASN A N 1
ATOM 892 C CA . ASN A 1 107 ? 7.902 -3.102 11.324 1.00 85.56 107 ASN A CA 1
ATOM 893 C C . ASN A 1 107 ? 8.159 -2.585 12.753 1.00 85.56 107 ASN A C 1
ATOM 895 O O . ASN A 1 107 ? 8.243 -3.370 13.695 1.00 85.56 107 ASN A O 1
ATOM 899 N N . ALA A 1 108 ? 8.278 -1.268 12.914 1.00 83.44 108 ALA A N 1
ATOM 900 C CA . ALA A 1 108 ? 8.525 -0.595 14.180 1.00 83.44 108 ALA A CA 1
ATOM 901 C C . ALA A 1 108 ? 7.716 0.709 14.217 1.00 83.44 108 ALA A C 1
ATOM 903 O O . ALA A 1 108 ? 7.648 1.415 13.211 1.00 83.44 108 ALA A O 1
ATOM 904 N N . LEU A 1 109 ? 7.095 1.028 15.356 1.00 84.88 109 LEU A N 1
ATOM 905 C CA . LEU A 1 109 ? 6.208 2.196 15.479 1.00 84.88 109 LEU A CA 1
ATOM 906 C C . LEU A 1 109 ? 6.969 3.516 15.313 1.00 84.88 109 LEU A C 1
ATOM 908 O O . LEU A 1 109 ? 6.434 4.489 14.795 1.00 84.88 109 LEU A O 1
ATOM 912 N N . GLU A 1 110 ? 8.232 3.536 15.725 1.00 82.00 110 GLU A N 1
ATOM 913 C CA . GLU A 1 110 ? 9.157 4.653 15.560 1.00 82.00 110 GLU A CA 1
ATOM 914 C C . GLU A 1 110 ? 9.586 4.896 14.105 1.00 82.00 110 GLU A C 1
ATOM 916 O O . GLU A 1 110 ? 10.213 5.915 13.824 1.00 82.00 110 GLU A O 1
ATOM 921 N N . ASN A 1 111 ? 9.271 3.972 13.191 1.00 80.25 111 ASN A N 1
ATOM 922 C CA . ASN A 1 111 ? 9.697 4.013 11.795 1.00 80.25 111 ASN A CA 1
ATOM 923 C C . ASN A 1 111 ? 8.563 3.609 10.839 1.00 80.25 111 ASN A C 1
ATOM 925 O O . ASN A 1 111 ? 8.764 2.800 9.930 1.00 80.25 111 ASN A O 1
ATOM 929 N N . ILE A 1 112 ? 7.362 4.145 11.073 1.00 85.75 112 ILE A N 1
ATOM 930 C CA . ILE A 1 112 ? 6.255 4.014 10.124 1.00 85.75 112 ILE A CA 1
ATOM 931 C C . ILE A 1 112 ? 6.332 5.083 9.030 1.00 85.75 112 ILE A C 1
ATOM 933 O O . ILE A 1 112 ? 6.687 6.233 9.284 1.00 85.75 112 ILE A O 1
ATOM 937 N N . THR A 1 113 ? 6.006 4.700 7.799 1.00 84.44 113 THR A N 1
ATOM 938 C CA . THR A 1 113 ? 6.096 5.548 6.606 1.00 84.44 113 THR A CA 1
ATOM 939 C C . THR A 1 113 ? 4.853 5.399 5.739 1.00 84.44 113 THR A C 1
ATOM 941 O O . THR A 1 113 ? 4.231 4.340 5.705 1.00 84.44 113 THR A O 1
ATOM 944 N N . PHE A 1 114 ? 4.487 6.471 5.037 1.00 85.31 114 PHE A N 1
ATOM 945 C CA . PHE A 1 114 ? 3.316 6.512 4.167 1.00 85.31 114 PHE A CA 1
ATOM 946 C C . PHE A 1 114 ? 3.712 7.028 2.787 1.00 85.31 114 PHE A C 1
ATOM 948 O O . PHE A 1 114 ? 4.321 8.089 2.662 1.00 85.31 114 PHE A O 1
ATOM 955 N N . GLU A 1 115 ? 3.319 6.296 1.748 1.00 82.44 115 GLU A N 1
ATOM 956 C CA . GLU A 1 115 ? 3.497 6.721 0.354 1.00 82.44 115 GLU A CA 1
ATOM 957 C C . GLU A 1 115 ? 2.444 7.777 -0.038 1.00 82.44 115 GLU A C 1
ATOM 959 O O . GLU A 1 115 ? 2.711 8.680 -0.832 1.00 82.44 115 GLU A O 1
ATOM 964 N N . LYS A 1 116 ? 1.250 7.706 0.567 1.00 85.44 116 LYS A N 1
ATOM 965 C CA . LYS A 1 116 ? 0.142 8.655 0.388 1.00 85.44 116 LYS A CA 1
ATOM 966 C C . LYS A 1 116 ? -0.797 8.669 1.596 1.00 85.44 116 LYS A C 1
ATOM 968 O O . LYS A 1 116 ? -0.754 7.773 2.436 1.00 85.44 116 LYS A O 1
ATOM 973 N N . VAL A 1 117 ? -1.655 9.689 1.667 1.00 90.56 117 VAL A N 1
ATOM 974 C CA . VAL A 1 117 ? -2.708 9.779 2.690 1.00 90.56 117 VAL A CA 1
ATOM 975 C C . VAL A 1 117 ? -3.770 8.701 2.410 1.00 90.56 117 VAL A C 1
ATOM 977 O O . VAL A 1 117 ? -4.283 8.673 1.289 1.00 90.56 117 VAL A O 1
ATOM 980 N N . PRO A 1 118 ? -4.125 7.843 3.385 1.00 93.00 118 PRO A N 1
ATOM 981 C CA . PRO A 1 118 ? -5.133 6.799 3.192 1.00 93.00 118 PRO A CA 1
ATOM 982 C C . PRO A 1 118 ? -6.544 7.373 2.981 1.00 93.00 118 PRO A C 1
ATOM 984 O O . PRO A 1 118 ? -6.905 8.387 3.587 1.00 93.00 118 PRO A O 1
ATOM 987 N N . ALA A 1 119 ? -7.357 6.722 2.145 1.00 91.50 119 ALA A N 1
ATOM 988 C CA . ALA A 1 119 ? -8.670 7.231 1.728 1.00 91.50 119 ALA A CA 1
ATOM 989 C C . ALA A 1 119 ? -9.858 6.415 2.285 1.00 91.50 119 ALA A C 1
ATOM 991 O O . ALA A 1 119 ? -9.849 5.190 2.246 1.00 91.50 119 ALA A O 1
ATOM 992 N N . TYR A 1 120 ? -10.909 7.109 2.753 1.00 94.75 120 TYR A N 1
ATOM 993 C CA . TYR A 1 120 ? -12.080 6.515 3.439 1.00 94.75 120 TYR A CA 1
ATOM 994 C C . TYR A 1 120 ? -13.419 7.145 3.003 1.00 94.75 120 TYR A C 1
ATOM 996 O O . TYR A 1 120 ? -14.219 7.591 3.822 1.00 94.75 120 TYR A O 1
ATOM 1004 N N . HIS A 1 121 ? -13.626 7.294 1.699 1.00 92.38 121 HIS A N 1
ATOM 1005 C CA . HIS A 1 121 ? -14.796 7.936 1.097 1.00 92.38 121 HIS A CA 1
ATOM 1006 C C . HIS A 1 121 ? -15.811 6.955 0.481 1.00 92.38 121 HIS A C 1
ATOM 1008 O O . HIS A 1 121 ? -16.957 7.344 0.251 1.00 92.38 121 HIS A O 1
ATOM 1014 N N . LYS A 1 122 ? -15.412 5.714 0.183 1.00 92.81 122 LYS A N 1
ATOM 1015 C CA . LYS A 1 122 ? -16.230 4.679 -0.466 1.00 92.81 122 LYS A CA 1
ATOM 1016 C C . LYS A 1 122 ? -16.941 3.798 0.557 1.00 92.81 122 LYS A C 1
ATOM 1018 O O . LYS A 1 122 ? -18.126 3.510 0.387 1.00 92.81 122 LYS A O 1
ATOM 1023 N N . TYR A 1 123 ? -16.233 3.383 1.604 1.00 92.44 123 TYR A N 1
ATOM 1024 C CA . TYR A 1 123 ? -16.755 2.514 2.651 1.00 92.44 123 TYR A CA 1
ATOM 1025 C C . TYR A 1 123 ? -16.712 3.221 4.009 1.00 92.44 123 TYR A C 1
ATOM 1027 O O . TYR A 1 123 ? -15.833 4.033 4.284 1.00 92.44 123 TYR A O 1
ATOM 1035 N N . ASP A 1 124 ? -17.640 2.875 4.904 1.00 94.00 124 ASP A N 1
ATOM 1036 C CA . ASP A 1 124 ? -17.681 3.437 6.262 1.00 94.00 124 ASP A CA 1
ATOM 1037 C C . ASP A 1 124 ? -16.713 2.715 7.224 1.00 94.00 124 ASP A C 1
ATOM 1039 O O . ASP A 1 124 ? -17.045 2.395 8.367 1.00 94.00 124 ASP A O 1
ATOM 1043 N N . LEU A 1 125 ? -15.504 2.392 6.744 1.00 94.88 125 LEU A N 1
ATOM 1044 C CA . LEU A 1 125 ? -14.536 1.560 7.474 1.00 94.88 125 LEU A CA 1
ATOM 1045 C C . LEU A 1 125 ? -14.182 2.161 8.835 1.00 94.88 125 LEU A C 1
ATOM 1047 O O . LEU A 1 125 ? -14.070 1.428 9.811 1.00 94.88 125 LEU A O 1
ATOM 1051 N N . MET A 1 126 ? -14.091 3.490 8.914 1.00 95.38 126 MET A N 1
ATOM 1052 C CA . MET A 1 126 ? -13.779 4.229 10.143 1.00 95.38 126 MET A CA 1
ATOM 1053 C C . MET A 1 126 ? -14.786 4.013 11.278 1.00 95.38 126 MET A C 1
ATOM 1055 O O . MET A 1 126 ? -14.425 4.176 12.441 1.00 95.38 126 MET A O 1
ATOM 1059 N N . ASN A 1 127 ? -16.035 3.663 10.957 1.00 93.81 127 ASN A N 1
ATOM 1060 C CA . ASN A 1 127 ? -17.072 3.388 11.953 1.00 93.81 127 ASN A CA 1
ATOM 1061 C C . ASN A 1 127 ? -17.384 1.890 12.092 1.00 93.81 127 ASN A C 1
ATOM 1063 O O . ASN A 1 127 ? -17.906 1.468 13.125 1.00 93.81 127 ASN A O 1
ATOM 1067 N N . ILE A 1 128 ? -17.090 1.087 11.066 1.00 92.94 128 ILE A N 1
ATOM 1068 C CA . ILE A 1 128 ? -17.349 -0.360 11.053 1.00 92.94 128 ILE A CA 1
ATOM 1069 C C . ILE A 1 128 ? -16.255 -1.126 11.797 1.00 92.94 128 ILE A C 1
ATOM 1071 O O . ILE A 1 128 ? -16.557 -2.038 12.568 1.00 92.94 128 ILE A O 1
ATOM 1075 N N . VAL A 1 129 ? -14.996 -0.773 11.544 1.00 94.75 129 VAL A N 1
ATOM 1076 C CA . VAL A 1 129 ? -13.830 -1.524 12.003 1.00 94.75 129 VAL A CA 1
ATOM 1077 C C . VAL A 1 129 ? -13.495 -1.191 13.458 1.00 94.75 129 VAL A C 1
ATOM 1079 O O . VAL A 1 129 ? -13.517 -0.032 13.871 1.00 94.75 129 VAL A O 1
ATOM 1082 N N . GLN A 1 130 ? -13.145 -2.214 14.239 1.00 95.31 130 GLN A N 1
ATOM 1083 C CA . GLN A 1 130 ? -12.748 -2.087 15.641 1.00 95.31 130 GLN A CA 1
ATOM 1084 C C . GLN A 1 130 ? -11.403 -2.774 15.927 1.00 95.31 130 GLN A C 1
ATOM 1086 O O . GLN A 1 130 ? -11.051 -3.745 15.256 1.00 95.31 130 GLN A O 1
ATOM 1091 N N . PRO A 1 131 ? -10.657 -2.324 16.959 1.00 96.44 131 PRO A N 1
ATOM 1092 C CA . PRO A 1 131 ? -9.496 -3.054 17.460 1.00 96.44 131 PRO A CA 1
ATOM 1093 C C . PRO A 1 131 ? -9.817 -4.530 17.727 1.00 96.44 131 PRO A C 1
ATOM 1095 O O . PRO A 1 131 ? -10.757 -4.851 18.462 1.00 96.44 131 PRO A O 1
ATOM 1098 N N . GLY A 1 132 ? -9.006 -5.420 17.162 1.00 95.50 132 GLY A N 1
ATOM 1099 C CA . GLY A 1 132 ? -9.161 -6.869 17.254 1.00 95.50 132 GLY A CA 1
ATOM 1100 C C . GLY A 1 132 ? -9.972 -7.514 16.127 1.00 95.50 132 GLY A C 1
ATOM 1101 O O . GLY A 1 132 ? -10.009 -8.744 16.066 1.00 95.50 132 GLY A O 1
ATOM 1102 N N . ASP A 1 133 ? -10.587 -6.733 15.235 1.00 96.19 133 ASP A N 1
ATOM 1103 C CA . ASP A 1 133 ? -11.209 -7.274 14.025 1.00 96.19 133 ASP A CA 1
ATOM 1104 C C . ASP A 1 133 ? -10.152 -7.921 13.123 1.00 96.19 133 ASP A C 1
ATOM 1106 O O . ASP A 1 133 ? -9.023 -7.441 13.016 1.00 96.19 133 ASP A O 1
ATOM 1110 N N . ILE A 1 134 ? -10.515 -9.017 12.460 1.00 95.81 134 ILE A N 1
ATOM 1111 C CA . ILE A 1 134 ? -9.653 -9.686 11.485 1.00 95.81 134 ILE A CA 1
ATOM 1112 C C . ILE A 1 134 ? -10.079 -9.225 10.095 1.00 95.81 134 ILE A C 1
ATOM 1114 O O . ILE A 1 134 ? -11.244 -9.372 9.729 1.00 95.81 134 ILE A O 1
ATOM 1118 N N . ILE A 1 135 ? -9.145 -8.712 9.300 1.00 95.06 135 ILE A N 1
ATOM 1119 C CA . ILE A 1 135 ? -9.385 -8.445 7.880 1.00 95.06 135 ILE A CA 1
ATOM 1120 C C . ILE A 1 135 ? -8.891 -9.646 7.091 1.00 95.06 135 ILE A C 1
ATOM 1122 O O . ILE A 1 135 ? -7.731 -10.043 7.212 1.00 95.06 135 ILE A O 1
ATOM 1126 N N . PHE A 1 136 ? -9.786 -10.234 6.306 1.00 91.69 136 PHE A N 1
ATOM 1127 C CA . PHE A 1 136 ? -9.477 -11.324 5.396 1.00 91.69 136 PHE A CA 1
ATOM 1128 C C . PHE A 1 136 ? -9.420 -10.788 3.967 1.00 91.69 136 PHE A C 1
ATOM 1130 O O . PHE A 1 136 ? -10.445 -10.397 3.415 1.00 91.69 136 PHE A O 1
ATOM 1137 N N . GLU A 1 137 ? -8.232 -10.802 3.374 1.00 89.94 137 GLU A N 1
ATOM 1138 C CA . GLU A 1 137 ? -7.981 -10.438 1.981 1.00 89.94 137 GLU A CA 1
ATOM 1139 C C . GLU A 1 137 ? -8.120 -11.682 1.103 1.00 89.94 137 GLU A C 1
ATOM 1141 O O . GLU A 1 137 ? -7.352 -12.644 1.231 1.00 89.94 137 GLU A O 1
ATOM 1146 N N . ARG A 1 138 ? -9.092 -11.680 0.190 1.00 80.12 138 ARG A N 1
ATOM 1147 C CA . ARG A 1 138 ? -9.338 -12.818 -0.703 1.00 80.12 138 ARG A CA 1
ATOM 1148 C C . ARG A 1 138 ? -8.430 -12.817 -1.931 1.00 80.12 138 ARG A C 1
ATOM 1150 O O . ARG A 1 138 ? -8.192 -13.869 -2.519 1.00 80.12 138 ARG A O 1
ATOM 1157 N N . LYS A 1 139 ? -7.941 -11.654 -2.344 1.00 75.38 139 LYS A N 1
ATOM 1158 C CA . LYS A 1 139 ? -7.076 -11.486 -3.511 1.00 75.38 139 LYS A CA 1
ATOM 1159 C C . LYS A 1 139 ? -5.827 -10.728 -3.095 1.00 75.38 139 LYS A C 1
ATOM 1161 O O . LYS A 1 139 ? -5.674 -9.570 -3.457 1.00 75.38 139 LYS A O 1
ATOM 1166 N N . ARG A 1 140 ? -4.954 -11.367 -2.304 1.00 66.50 140 ARG A N 1
ATOM 1167 C CA . ARG A 1 140 ? -3.654 -10.774 -1.987 1.00 66.50 140 ARG A CA 1
ATOM 1168 C C . ARG A 1 140 ? -2.814 -10.755 -3.258 1.00 66.50 140 ARG A C 1
ATOM 1170 O O . ARG A 1 140 ? -2.789 -9.740 -3.917 1.00 66.50 140 ARG A O 1
ATOM 1177 N N . ALA A 1 141 ? -2.217 -11.862 -3.683 1.00 60.84 141 ALA A N 1
ATOM 1178 C CA . ALA A 1 141 ? -1.441 -11.902 -4.929 1.00 60.84 141 ALA A CA 1
ATOM 1179 C C . ALA A 1 141 ? -2.027 -12.901 -5.934 1.00 60.84 141 ALA A C 1
ATOM 1181 O O . ALA A 1 141 ? -2.552 -13.942 -5.526 1.00 60.84 141 ALA A O 1
ATOM 1182 N N . ASP A 1 142 ? -1.904 -12.600 -7.229 1.00 48.25 142 ASP A N 1
ATOM 1183 C CA . ASP A 1 142 ? -2.095 -13.572 -8.308 1.00 48.25 142 ASP A CA 1
ATOM 1184 C C . ASP A 1 142 ? -0.730 -14.146 -8.689 1.00 48.25 142 ASP A C 1
ATOM 1186 O O . ASP A 1 142 ? 0.100 -13.478 -9.305 1.00 48.25 142 ASP A O 1
ATOM 1190 N N . ILE A 1 143 ? -0.477 -15.387 -8.280 1.00 49.50 143 ILE A N 1
ATOM 1191 C CA . ILE A 1 143 ? 0.658 -16.153 -8.787 1.00 49.50 143 ILE A CA 1
ATOM 1192 C C . ILE A 1 143 ? 0.078 -17.266 -9.640 1.00 49.50 143 ILE A C 1
ATOM 1194 O O . ILE A 1 143 ? -0.494 -18.221 -9.113 1.00 49.50 143 ILE A O 1
ATOM 1198 N N . VAL A 1 144 ? 0.250 -17.130 -10.957 1.00 45.84 144 VAL A N 1
ATOM 1199 C CA . VAL A 1 144 ? 0.019 -18.174 -11.965 1.00 45.84 144 VAL A CA 1
ATOM 1200 C C . VAL A 1 144 ? -1.256 -18.982 -11.662 1.00 45.84 144 VAL A C 1
ATOM 1202 O O . VAL A 1 144 ? -1.203 -20.178 -11.364 1.00 45.84 144 VAL A O 1
ATOM 1205 N N . LEU A 1 145 ? -2.414 -18.311 -11.750 1.00 44.47 145 LEU A N 1
ATOM 1206 C CA . LEU A 1 145 ? -3.764 -18.895 -11.654 1.00 44.47 145 LEU A CA 1
ATOM 1207 C C . LEU A 1 145 ? -4.229 -19.277 -10.235 1.00 44.47 145 LEU A C 1
ATOM 1209 O O . LEU A 1 145 ? -5.159 -20.081 -10.090 1.00 44.47 145 LEU A O 1
ATOM 1213 N N . ARG A 1 146 ? -3.624 -18.725 -9.175 1.00 46.25 146 ARG A N 1
ATOM 1214 C CA . ARG A 1 146 ? -4.087 -18.906 -7.789 1.00 46.25 146 ARG A CA 1
ATOM 1215 C C . ARG A 1 146 ? -4.063 -17.590 -7.022 1.00 46.25 146 ARG A C 1
ATOM 1217 O O . ARG A 1 146 ? -3.019 -16.958 -6.904 1.00 46.25 146 ARG A O 1
ATOM 1224 N N . TYR A 1 147 ? -5.205 -17.248 -6.425 1.00 54.56 147 TYR A N 1
ATOM 1225 C CA . TYR A 1 147 ? -5.283 -16.177 -5.437 1.00 54.56 147 TYR A CA 1
ATOM 1226 C C . TYR A 1 147 ? -4.660 -16.643 -4.124 1.00 54.56 147 TYR A C 1
ATOM 1228 O O . TYR A 1 147 ? -5.076 -17.658 -3.555 1.00 54.56 147 TYR A O 1
ATOM 1236 N N . LEU A 1 148 ? -3.672 -15.897 -3.637 1.00 67.31 148 LEU A N 1
ATOM 1237 C CA . LEU A 1 148 ? -3.224 -16.022 -2.258 1.00 67.31 148 LEU A CA 1
ATOM 1238 C C . LEU A 1 148 ? -4.195 -15.269 -1.350 1.00 67.31 148 LEU A C 1
ATOM 1240 O O . LEU A 1 148 ? -4.546 -14.120 -1.615 1.00 67.31 148 LEU A O 1
ATOM 1244 N N . HIS A 1 149 ? -4.628 -15.933 -0.284 1.00 79.94 149 HIS A N 1
ATOM 1245 C CA . HIS A 1 149 ? -5.392 -15.301 0.784 1.00 79.94 149 HIS A CA 1
ATOM 1246 C C . HIS A 1 149 ? -4.444 -14.723 1.822 1.00 79.94 149 HIS A C 1
ATOM 1248 O O . HIS A 1 149 ? -3.343 -15.243 2.027 1.00 79.94 149 HIS A O 1
ATOM 1254 N N . HIS A 1 150 ? -4.897 -13.695 2.523 1.00 86.81 150 HIS A N 1
ATOM 1255 C CA . HIS A 1 150 ? -4.134 -13.130 3.617 1.00 86.81 150 HIS A CA 1
ATOM 1256 C C . HIS A 1 150 ? -5.019 -12.629 4.749 1.00 86.81 150 HIS A C 1
ATOM 1258 O O . HIS A 1 150 ? -6.210 -12.386 4.571 1.00 86.81 150 HIS A O 1
ATOM 1264 N N . VAL A 1 151 ? -4.425 -12.533 5.934 1.00 91.19 151 VAL A N 1
ATOM 1265 C CA . VAL A 1 151 ? -5.104 -12.107 7.147 1.00 91.19 151 VAL A CA 1
ATOM 1266 C C . VAL A 1 151 ? -4.254 -11.118 7.917 1.00 91.19 151 VAL A C 1
ATOM 1268 O O . VAL A 1 151 ? -3.073 -11.351 8.160 1.00 91.19 151 VAL A O 1
ATOM 1271 N N . MET A 1 152 ? -4.899 -10.059 8.375 1.00 94.06 152 MET A N 1
ATOM 1272 C CA . MET A 1 152 ? -4.325 -9.111 9.321 1.00 94.06 152 MET A CA 1
ATOM 1273 C C . MET A 1 152 ? -5.311 -8.877 10.458 1.00 94.06 152 MET A C 1
ATOM 1275 O O . MET A 1 152 ? -6.514 -9.108 10.313 1.00 94.06 152 MET A O 1
ATOM 1279 N N . ILE A 1 153 ? -4.804 -8.398 11.585 1.00 97.19 153 ILE A N 1
ATOM 1280 C CA . ILE A 1 153 ? -5.630 -7.948 12.700 1.00 97.19 153 ILE A CA 1
ATOM 1281 C C . ILE A 1 153 ? -5.604 -6.428 12.762 1.00 97.19 153 ILE A C 1
ATOM 1283 O O . ILE A 1 153 ? -4.564 -5.805 12.566 1.00 97.19 153 ILE A O 1
ATOM 1287 N N . VAL A 1 154 ? -6.745 -5.820 13.041 1.00 97.69 154 VAL A N 1
ATOM 1288 C CA . VAL A 1 154 ? -6.845 -4.386 13.284 1.00 97.69 154 VAL A CA 1
ATOM 1289 C C . VAL A 1 154 ? -6.259 -4.099 14.655 1.00 97.69 154 VAL A C 1
ATOM 1291 O O . VAL A 1 154 ? -6.755 -4.585 15.671 1.00 97.69 154 VAL A O 1
ATOM 1294 N N . GLU A 1 155 ? -5.211 -3.287 14.693 1.00 97.50 155 GLU A N 1
ATOM 1295 C CA . GLU A 1 155 ? -4.643 -2.801 15.946 1.00 97.50 155 GLU A CA 1
ATOM 1296 C C . GLU A 1 155 ? -5.505 -1.671 16.510 1.00 97.50 155 GLU A C 1
ATOM 1298 O O . GLU A 1 155 ? -5.881 -1.691 17.682 1.00 97.50 155 GLU A O 1
ATOM 1303 N N . GLY A 1 156 ? -5.869 -0.708 15.660 1.00 97.31 156 GLY A N 1
ATOM 1304 C CA . GLY A 1 156 ? -6.708 0.414 16.052 1.00 97.31 156 GLY A CA 1
ATOM 1305 C C . GLY A 1 156 ? -6.808 1.512 15.002 1.00 97.31 156 GLY A C 1
ATOM 1306 O O . GLY A 1 156 ? -6.318 1.380 13.882 1.00 97.31 156 GLY A O 1
ATOM 1307 N N . ILE A 1 157 ? -7.470 2.601 15.388 1.00 97.69 157 ILE A N 1
ATOM 1308 C CA . ILE A 1 157 ? -7.646 3.801 14.569 1.00 97.69 157 ILE A CA 1
ATOM 1309 C C . ILE A 1 157 ? -6.872 4.936 15.232 1.00 97.69 157 ILE A C 1
ATOM 1311 O O . ILE A 1 157 ? -7.107 5.244 16.403 1.00 97.69 157 ILE A O 1
ATOM 1315 N N . TYR A 1 158 ? -5.965 5.551 14.482 1.00 97.12 158 TYR A N 1
ATOM 1316 C CA . TYR A 1 158 ? -5.023 6.549 14.984 1.00 97.12 158 TYR A CA 1
ATOM 1317 C C . TYR A 1 158 ? -5.166 7.854 14.209 1.00 97.12 158 TYR A C 1
ATOM 1319 O O . TYR A 1 158 ? -5.542 7.841 13.040 1.00 97.12 158 TYR A O 1
ATOM 1327 N N . GLU A 1 159 ? -4.863 8.974 14.862 1.00 97.31 159 GLU A N 1
ATOM 1328 C CA . GLU A 1 159 ? -4.684 10.283 14.233 1.00 97.31 159 GLU A CA 1
ATOM 1329 C C . GLU A 1 159 ? -3.268 10.754 14.550 1.00 97.31 159 GLU A C 1
ATOM 1331 O O . GLU A 1 159 ? -2.942 11.020 15.708 1.00 97.31 159 GLU A O 1
ATOM 1336 N N . GLU A 1 160 ? -2.410 10.791 13.539 1.00 95.62 160 GLU A N 1
ATOM 1337 C CA . GLU A 1 160 ? -0.982 11.067 13.701 1.00 95.62 160 GLU A CA 1
ATOM 1338 C C . GLU A 1 160 ? -0.489 11.961 12.560 1.00 95.62 160 GLU A C 1
ATOM 1340 O O . GLU A 1 160 ? -1.148 12.099 11.526 1.00 95.62 160 GLU A O 1
ATOM 1345 N N . THR A 1 161 ? 0.674 12.582 12.760 1.00 94.44 161 THR A N 1
ATOM 1346 C CA . THR A 1 161 ? 1.336 13.410 11.747 1.00 94.44 161 THR A CA 1
ATOM 1347 C C . THR A 1 161 ? 2.525 12.661 11.171 1.00 94.44 161 THR A C 1
ATOM 1349 O O . THR A 1 161 ? 3.441 12.317 11.915 1.00 94.44 161 THR A O 1
ATOM 1352 N N . HIS A 1 162 ? 2.539 12.483 9.851 1.00 88.94 162 HIS A N 1
ATOM 1353 C CA . HIS A 1 162 ? 3.589 11.773 9.115 1.00 88.94 162 HIS A CA 1
ATOM 1354 C C . HIS A 1 162 ? 4.115 12.611 7.952 1.00 88.94 162 HIS A C 1
ATOM 1356 O O . HIS A 1 162 ? 3.423 13.499 7.457 1.00 88.94 162 HIS A O 1
ATOM 1362 N N . ILE A 1 163 ? 5.351 12.356 7.517 1.00 81.31 163 ILE A N 1
ATOM 1363 C CA . ILE A 1 163 ? 5.914 13.019 6.335 1.00 81.31 163 ILE A CA 1
ATOM 1364 C C . ILE A 1 163 ? 5.491 12.255 5.082 1.00 81.31 163 ILE A C 1
ATOM 1366 O O . ILE A 1 163 ? 5.860 11.097 4.915 1.00 81.31 163 ILE A O 1
ATOM 1370 N N . ILE A 1 164 ? 4.776 12.926 4.182 1.00 79.69 164 ILE A N 1
ATOM 1371 C CA . ILE A 1 164 ? 4.381 12.408 2.869 1.00 79.69 164 ILE A CA 1
ATOM 1372 C C . ILE A 1 164 ? 4.871 13.405 1.822 1.00 79.69 164 ILE A C 1
ATOM 1374 O O . ILE A 1 164 ? 4.597 14.601 1.918 1.00 79.69 164 ILE A O 1
ATOM 1378 N N . ASN A 1 165 ? 5.643 12.941 0.836 1.00 80.31 165 ASN A N 1
ATOM 1379 C CA . ASN A 1 165 ? 6.228 13.798 -0.207 1.00 80.31 165 ASN A CA 1
ATOM 1380 C C . ASN A 1 165 ? 6.955 15.041 0.358 1.00 80.31 165 ASN A C 1
ATOM 1382 O O . ASN A 1 165 ? 6.833 16.154 -0.159 1.00 80.31 165 ASN A O 1
ATOM 1386 N N . GLY A 1 166 ? 7.683 14.857 1.466 1.00 80.50 166 GLY A N 1
ATOM 1387 C CA . GLY A 1 166 ? 8.449 15.913 2.136 1.00 80.50 166 GLY A CA 1
ATOM 1388 C C . GLY A 1 166 ? 7.620 16.920 2.944 1.00 80.50 166 GLY A C 1
ATOM 1389 O O . GLY A 1 166 ? 8.184 17.897 3.438 1.00 80.50 166 GLY A O 1
ATOM 1390 N N . LYS A 1 167 ? 6.307 16.711 3.100 1.00 81.62 167 LYS A N 1
ATOM 1391 C CA . LYS A 1 167 ? 5.417 17.592 3.868 1.00 81.62 167 LYS A CA 1
ATOM 1392 C C . LYS A 1 167 ? 4.788 16.859 5.053 1.00 81.62 167 LYS A C 1
ATOM 1394 O O . LYS A 1 167 ? 4.440 15.690 4.910 1.00 81.62 167 LYS A O 1
ATOM 1399 N N . PRO A 1 168 ? 4.637 17.521 6.214 1.00 88.94 168 PRO A N 1
ATOM 1400 C CA . PRO A 1 168 ? 3.889 16.958 7.327 1.00 88.94 168 PRO A CA 1
ATOM 1401 C C . PRO A 1 168 ? 2.393 16.959 7.008 1.00 88.94 168 PRO A C 1
ATOM 1403 O O . PRO A 1 168 ? 1.814 18.014 6.758 1.00 88.94 168 PRO A O 1
ATOM 1406 N N . GLU A 1 169 ? 1.780 15.784 7.066 1.00 91.62 169 GLU A N 1
ATOM 1407 C CA . GLU A 1 169 ? 0.350 15.567 6.874 1.00 91.62 169 GLU A CA 1
ATOM 1408 C C . GLU A 1 169 ? -0.225 14.929 8.142 1.00 91.62 169 GLU A C 1
ATOM 1410 O O . GLU A 1 169 ? 0.318 13.944 8.643 1.00 91.62 169 GLU A O 1
ATOM 1415 N N . THR A 1 170 ? -1.316 15.488 8.670 1.00 96.94 170 THR A N 1
ATOM 1416 C CA . THR A 1 170 ? -2.053 14.918 9.808 1.00 96.94 170 THR A CA 1
ATOM 1417 C C . THR A 1 170 ? -3.329 14.272 9.295 1.00 96.94 170 THR A C 1
ATOM 1419 O O . THR A 1 170 ? -4.155 14.944 8.675 1.00 96.94 170 THR A O 1
ATOM 1422 N N . PHE A 1 171 ? -3.512 12.982 9.558 1.00 96.44 171 PHE A N 1
ATOM 1423 C CA . PHE A 1 171 ? -4.666 12.232 9.067 1.00 96.44 171 PHE A CA 1
ATOM 1424 C C . PHE A 1 171 ? -5.028 11.074 9.996 1.00 96.44 171 PHE A C 1
ATOM 1426 O O . PHE A 1 171 ? -4.218 10.609 10.800 1.00 96.44 171 PHE A O 1
ATOM 1433 N N . LYS A 1 172 ? -6.273 10.605 9.864 1.00 97.12 172 LYS A N 1
ATOM 1434 C CA . LYS A 1 172 ? -6.754 9.399 10.538 1.00 97.12 172 LYS A CA 1
ATOM 1435 C C . LYS A 1 172 ? -6.515 8.174 9.680 1.00 97.12 172 LYS A C 1
ATOM 1437 O O . LYS A 1 172 ? -6.761 8.222 8.476 1.00 97.12 172 LYS A O 1
ATOM 1442 N N . TYR A 1 173 ? -6.103 7.072 10.293 1.00 97.56 173 TYR A N 1
ATOM 1443 C CA . TYR A 1 173 ? -5.921 5.813 9.583 1.00 97.56 173 TYR A CA 1
ATOM 1444 C C . TYR A 1 173 ? -6.201 4.589 10.454 1.00 97.56 173 TYR A C 1
ATOM 1446 O O . TYR A 1 173 ? -6.061 4.630 11.678 1.00 97.56 173 TYR A O 1
ATOM 1454 N N . ILE A 1 174 ? -6.605 3.496 9.804 1.00 98.19 174 ILE A N 1
ATOM 1455 C CA . ILE A 1 174 ? -6.774 2.185 10.431 1.00 98.19 174 ILE A CA 1
ATOM 1456 C C . ILE A 1 174 ? -5.435 1.453 10.334 1.00 98.19 174 ILE A C 1
ATOM 1458 O O . ILE A 1 174 ? -4.992 1.105 9.236 1.00 98.19 174 ILE A O 1
ATOM 1462 N N . ARG A 1 175 ? -4.785 1.222 11.477 1.00 97.56 175 ARG A N 1
ATOM 1463 C CA . ARG A 1 175 ? -3.538 0.455 11.556 1.00 97.56 175 ARG A CA 1
ATOM 1464 C C . ARG A 1 175 ? -3.843 -1.018 11.780 1.00 97.56 175 ARG A C 1
ATOM 1466 O O . ARG A 1 175 ? -4.702 -1.383 12.587 1.00 97.56 175 ARG A O 1
ATOM 1473 N N . THR A 1 176 ? -3.117 -1.861 11.069 1.00 96.50 176 THR A N 1
ATOM 1474 C CA . THR A 1 176 ? -3.236 -3.317 11.112 1.00 96.50 176 THR A CA 1
ATOM 1475 C C . THR A 1 176 ? -1.888 -3.942 11.437 1.00 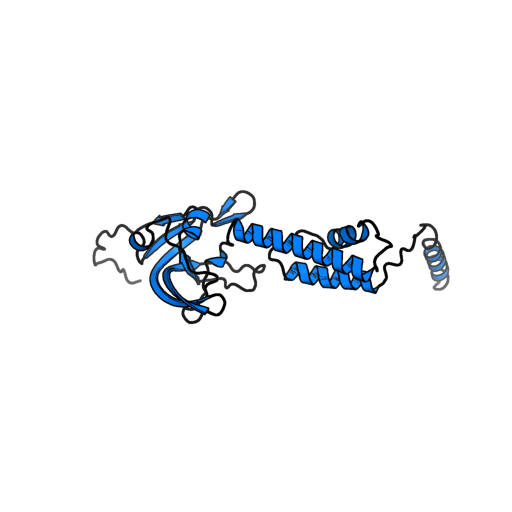96.50 176 THR A C 1
ATOM 1477 O O . THR A 1 176 ? -0.851 -3.322 11.216 1.00 96.50 176 THR A O 1
ATOM 1480 N N . ILE A 1 177 ? -1.905 -5.157 11.973 1.00 95.25 177 ILE A N 1
ATOM 1481 C CA . ILE A 1 177 ? -0.724 -5.989 12.190 1.00 95.25 177 ILE A CA 1
ATOM 1482 C C . ILE A 1 177 ? -0.870 -7.224 11.308 1.00 95.25 177 ILE A C 1
ATOM 1484 O O . ILE A 1 177 ? -1.890 -7.919 11.356 1.00 95.25 177 ILE A O 1
ATOM 1488 N N . GLU A 1 178 ? 0.155 -7.505 10.516 1.00 91.81 178 GLU A N 1
ATOM 1489 C CA . GLU A 1 178 ? 0.173 -8.618 9.575 1.00 91.81 178 GLU A CA 1
ATOM 1490 C C . GLU A 1 178 ? 1.533 -9.313 9.541 1.00 91.81 178 GLU A C 1
ATOM 1492 O O . GLU A 1 178 ? 2.542 -8.762 9.976 1.00 91.81 178 GLU A O 1
ATOM 1497 N N . ALA A 1 179 ? 1.555 -10.550 9.046 1.00 88.06 179 ALA A N 1
ATOM 1498 C CA . ALA A 1 179 ? 2.786 -11.300 8.832 1.00 88.06 179 ALA A CA 1
ATOM 1499 C C . ALA A 1 179 ? 3.074 -11.392 7.332 1.00 88.06 179 ALA A C 1
ATOM 1501 O O . ALA A 1 179 ? 2.285 -11.972 6.585 1.00 88.06 179 ALA A O 1
ATOM 1502 N N . THR A 1 180 ? 4.195 -10.835 6.890 1.00 78.88 180 THR A N 1
ATOM 1503 C CA . THR A 1 180 ? 4.617 -10.853 5.487 1.00 78.88 180 THR A CA 1
ATOM 1504 C C . THR A 1 180 ? 5.824 -11.761 5.302 1.00 78.88 180 THR A C 1
ATOM 1506 O O . THR A 1 180 ? 6.738 -11.787 6.128 1.00 78.88 180 THR A O 1
ATOM 1509 N N . ASP A 1 181 ? 5.855 -12.499 4.197 1.00 70.19 181 ASP A N 1
ATOM 1510 C CA . ASP A 1 181 ? 7.066 -13.210 3.800 1.00 70.19 181 ASP A CA 1
ATOM 1511 C C . ASP A 1 181 ? 8.080 -12.219 3.223 1.00 70.19 181 ASP A C 1
ATOM 1513 O O . ASP A 1 181 ? 7.730 -11.285 2.497 1.00 70.19 181 ASP A O 1
ATOM 1517 N N . TYR A 1 182 ? 9.354 -12.428 3.553 1.00 60.25 182 TYR A N 1
ATOM 1518 C CA . TYR A 1 182 ? 10.448 -11.683 2.943 1.00 60.25 182 TYR A CA 1
ATOM 1519 C C . TYR A 1 182 ? 10.525 -12.020 1.449 1.00 60.25 182 TYR A C 1
ATOM 1521 O O . TYR A 1 182 ? 10.625 -13.192 1.081 1.00 60.25 182 TYR A O 1
ATOM 1529 N N . SER A 1 183 ? 10.508 -10.994 0.597 1.00 56.38 183 SER A N 1
ATOM 1530 C CA . SER A 1 183 ? 10.730 -11.151 -0.839 1.00 56.38 183 SER A CA 1
ATOM 1531 C C . SER A 1 183 ? 12.162 -10.731 -1.179 1.00 56.38 183 SER A C 1
ATOM 1533 O O . SER A 1 183 ? 12.467 -9.543 -1.088 1.00 56.38 183 SER A O 1
ATOM 1535 N N . PRO A 1 184 ? 13.037 -11.653 -1.617 1.00 48.78 184 PRO A N 1
ATOM 1536 C CA . PRO A 1 184 ? 14.395 -11.308 -2.045 1.00 48.78 184 PRO A CA 1
ATOM 1537 C C . PRO A 1 184 ? 14.431 -10.447 -3.319 1.00 48.78 184 PRO A C 1
ATOM 1539 O O . PRO A 1 184 ? 15.481 -9.929 -3.664 1.00 48.78 184 PRO A O 1
ATOM 1542 N N . ILE A 1 185 ? 13.298 -10.290 -4.014 1.00 50.91 185 ILE A N 1
ATOM 1543 C CA . ILE A 1 185 ? 13.153 -9.420 -5.194 1.00 50.91 185 ILE A CA 1
ATOM 1544 C C . ILE A 1 185 ? 12.878 -7.962 -4.772 1.00 50.91 185 ILE A C 1
ATOM 1546 O O . ILE A 1 185 ? 13.078 -7.038 -5.547 1.00 50.91 185 ILE A O 1
ATOM 1550 N N . LEU A 1 186 ? 12.432 -7.735 -3.531 1.00 51.75 186 LEU A N 1
ATOM 1551 C CA . LEU A 1 186 ? 12.056 -6.422 -3.003 1.00 51.75 186 LEU A CA 1
ATOM 1552 C C . LEU A 1 186 ? 12.856 -6.147 -1.723 1.00 51.75 186 LEU A C 1
ATOM 1554 O O . LEU A 1 186 ? 12.297 -6.099 -0.626 1.00 51.75 186 LEU A O 1
ATOM 1558 N N . GLU A 1 187 ? 14.178 -5.989 -1.866 1.00 45.25 187 GLU A N 1
ATOM 1559 C CA . GLU A 1 187 ? 15.148 -5.866 -0.760 1.00 45.25 187 GLU A CA 1
ATOM 1560 C C . GLU A 1 187 ? 14.818 -4.762 0.266 1.00 45.25 187 GLU A C 1
ATOM 1562 O O . GLU A 1 187 ? 15.324 -4.781 1.389 1.00 45.25 187 GLU A O 1
ATOM 1567 N N . THR A 1 188 ? 13.952 -3.811 -0.089 1.00 49.31 188 THR A N 1
ATOM 1568 C CA . THR A 1 188 ? 13.626 -2.627 0.711 1.00 49.31 188 THR A CA 1
ATOM 1569 C C . THR A 1 188 ? 12.481 -2.807 1.710 1.00 49.31 188 THR A C 1
ATOM 1571 O O . THR A 1 188 ? 12.306 -1.925 2.553 1.00 49.31 188 THR A O 1
ATOM 1574 N N . LYS A 1 189 ? 11.708 -3.909 1.687 1.00 54.97 189 LYS A N 1
ATOM 1575 C CA . LYS A 1 189 ? 10.604 -4.110 2.652 1.00 54.97 189 LYS A CA 1
ATOM 1576 C C . LYS A 1 189 ? 10.773 -5.370 3.506 1.00 54.97 189 LYS A C 1
ATOM 1578 O O . LYS A 1 189 ? 11.026 -6.471 3.025 1.00 54.97 189 LYS A O 1
ATOM 1583 N N . ALA A 1 190 ? 10.636 -5.176 4.819 1.00 55.59 190 ALA A N 1
ATOM 1584 C CA . ALA A 1 190 ? 10.860 -6.199 5.831 1.00 55.59 190 ALA A CA 1
ATOM 1585 C C . ALA A 1 190 ? 9.854 -7.359 5.718 1.00 55.59 190 ALA A C 1
ATOM 1587 O O . ALA A 1 190 ? 8.649 -7.144 5.571 1.00 55.59 190 ALA A O 1
ATOM 1588 N N . GLY A 1 191 ? 10.357 -8.590 5.837 1.00 69.31 191 GLY A N 1
ATOM 1589 C CA . GLY A 1 191 ? 9.539 -9.753 6.182 1.00 69.31 191 GLY A CA 1
ATOM 1590 C C . GLY A 1 191 ? 9.343 -9.866 7.697 1.00 69.31 191 GLY A C 1
ATOM 1591 O O . GLY A 1 191 ? 10.056 -9.231 8.478 1.00 69.31 191 GLY A O 1
ATOM 1592 N N . GLY A 1 192 ? 8.404 -10.709 8.117 1.00 81.50 192 GLY A N 1
ATOM 1593 C CA . GLY A 1 192 ? 8.048 -10.921 9.519 1.00 81.50 192 GLY A CA 1
ATOM 1594 C C . GLY A 1 192 ? 6.759 -10.201 9.906 1.00 81.50 192 GLY A C 1
ATOM 1595 O O . GLY A 1 192 ? 5.858 -10.051 9.088 1.00 81.50 192 GLY A O 1
ATOM 1596 N N . VAL A 1 193 ? 6.645 -9.801 11.174 1.00 88.19 193 VAL A N 1
ATOM 1597 C CA . VAL A 1 193 ? 5.478 -9.055 11.667 1.00 88.19 193 VAL A CA 1
ATOM 1598 C C . VAL A 1 193 ? 5.657 -7.576 11.348 1.00 88.19 193 VAL A C 1
ATOM 1600 O O . VAL A 1 193 ? 6.666 -6.978 11.722 1.00 88.19 193 VAL A O 1
ATOM 1603 N N . VAL A 1 194 ? 4.678 -7.002 10.660 1.00 89.06 194 VAL A N 1
ATOM 1604 C CA . VAL A 1 194 ? 4.698 -5.625 10.166 1.00 89.06 194 VAL A CA 1
ATOM 1605 C C . VAL A 1 194 ? 3.381 -4.921 10.478 1.00 89.06 194 VAL A C 1
ATOM 1607 O O . VAL A 1 194 ? 2.352 -5.555 10.723 1.00 89.06 194 VAL A O 1
ATOM 1610 N N . TYR A 1 195 ? 3.426 -3.597 10.447 1.00 92.69 195 TYR A N 1
ATOM 1611 C CA . TYR A 1 195 ? 2.269 -2.727 10.458 1.00 92.69 195 TYR A CA 1
ATOM 1612 C C . TYR A 1 195 ? 1.808 -2.474 9.027 1.00 92.69 195 TYR A C 1
ATOM 1614 O O . TYR A 1 195 ? 2.604 -2.146 8.144 1.00 92.69 195 TYR A O 1
ATOM 1622 N N . GLY A 1 196 ? 0.504 -2.583 8.816 1.00 92.50 196 GLY A N 1
ATOM 1623 C CA . GLY A 1 196 ? -0.156 -2.214 7.577 1.00 92.50 196 GLY A CA 1
ATOM 1624 C C . GLY A 1 196 ? -1.173 -1.100 7.789 1.00 92.50 196 GLY A C 1
ATOM 1625 O O . GLY A 1 196 ? -1.630 -0.859 8.910 1.00 92.50 196 GLY A O 1
ATOM 1626 N N . VAL A 1 197 ? -1.590 -0.463 6.704 1.00 94.62 197 VAL A N 1
ATOM 1627 C CA . VAL A 1 197 ? -2.762 0.415 6.679 1.00 94.62 197 VAL A CA 1
ATOM 1628 C C . VAL A 1 197 ? -3.912 -0.274 5.949 1.00 94.62 197 VAL A C 1
ATOM 1630 O O . VAL A 1 197 ? -3.690 -0.934 4.934 1.00 94.62 197 VAL A O 1
ATOM 1633 N N . LEU A 1 198 ? -5.128 -0.149 6.481 1.00 95.44 198 LEU A N 1
ATOM 1634 C CA . LEU A 1 198 ? -6.357 -0.539 5.793 1.00 95.44 198 LEU A CA 1
ATOM 1635 C C . LEU A 1 198 ? -7.109 0.717 5.374 1.00 95.44 198 LEU A C 1
ATOM 1637 O O . LEU A 1 198 ? -7.519 1.486 6.235 1.00 95.44 198 LEU A O 1
ATOM 1641 N N . ASP A 1 199 ? -7.341 0.885 4.080 1.00 95.00 199 ASP A N 1
ATOM 1642 C CA . ASP A 1 199 ? -8.156 1.959 3.520 1.00 95.00 199 ASP A CA 1
ATOM 1643 C C . ASP A 1 199 ? -9.082 1.428 2.416 1.00 95.00 199 ASP A C 1
ATOM 1645 O O . ASP A 1 199 ? -9.109 0.223 2.152 1.00 95.00 199 ASP A O 1
ATOM 1649 N N . ASP A 1 200 ? -9.883 2.300 1.800 1.00 92.81 200 ASP A N 1
ATOM 1650 C CA . ASP A 1 200 ? -10.850 1.878 0.780 1.00 92.81 200 ASP A CA 1
ATOM 1651 C C . ASP A 1 200 ? -10.193 1.180 -0.407 1.00 92.81 200 ASP A C 1
ATOM 1653 O O . ASP A 1 200 ? -10.763 0.248 -0.971 1.00 92.81 200 ASP A O 1
ATOM 1657 N N . GLU A 1 201 ? -9.014 1.654 -0.801 1.00 89.56 201 GLU A N 1
ATOM 1658 C CA . GLU A 1 201 ? -8.294 1.160 -1.964 1.00 89.56 201 GLU A CA 1
ATOM 1659 C C . GLU A 1 201 ? -7.775 -0.248 -1.709 1.00 89.56 201 GLU A C 1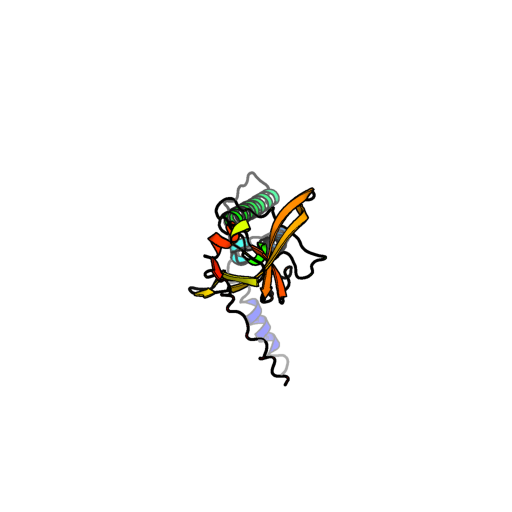
ATOM 1661 O O . GLU A 1 201 ? -8.056 -1.147 -2.502 1.00 89.56 201 GLU A O 1
ATOM 1666 N N . ARG A 1 202 ? -7.131 -0.481 -0.555 1.00 90.06 202 ARG A N 1
ATOM 1667 C CA . ARG A 1 202 ? -6.739 -1.830 -0.128 1.00 90.06 202 ARG A CA 1
ATOM 1668 C C . ARG A 1 202 ? -7.946 -2.750 -0.021 1.00 90.06 202 ARG A C 1
ATOM 1670 O O . ARG A 1 202 ? -7.897 -3.888 -0.491 1.00 90.06 202 ARG A O 1
ATOM 1677 N N . PHE A 1 203 ? -9.016 -2.271 0.615 1.00 90.88 203 PHE A N 1
ATOM 1678 C CA . PHE A 1 203 ? -10.211 -3.065 0.885 1.00 90.88 203 PHE A CA 1
ATOM 1679 C C . PHE A 1 203 ? -10.880 -3.540 -0.414 1.00 90.88 203 PHE A C 1
ATOM 1681 O O . PHE A 1 203 ? -11.269 -4.704 -0.520 1.00 90.88 203 PHE A O 1
ATOM 1688 N N . ASP A 1 204 ? -10.964 -2.660 -1.415 1.00 87.75 204 ASP A N 1
ATOM 1689 C CA . ASP A 1 204 ? -11.530 -2.959 -2.732 1.00 87.75 204 ASP A CA 1
ATOM 1690 C C . ASP A 1 204 ? -10.617 -3.868 -3.559 1.00 87.75 204 ASP A C 1
ATOM 1692 O O . ASP A 1 204 ? -11.062 -4.889 -4.087 1.00 87.75 204 ASP A O 1
ATOM 1696 N N . TYR A 1 205 ? -9.329 -3.519 -3.628 1.00 80.94 205 TYR A N 1
ATOM 1697 C CA . TYR A 1 205 ? -8.327 -4.235 -4.414 1.00 80.94 205 TYR A CA 1
ATOM 1698 C C . TYR A 1 205 ? -8.223 -5.706 -3.999 1.00 80.94 205 TYR A C 1
ATOM 1700 O O . TYR A 1 205 ? -8.230 -6.614 -4.834 1.00 80.94 205 TYR A O 1
ATOM 1708 N N . THR A 1 206 ? -8.207 -5.952 -2.690 1.00 83.12 206 THR A N 1
ATOM 1709 C CA . THR A 1 206 ? -8.002 -7.291 -2.130 1.00 83.12 206 THR A CA 1
ATOM 1710 C C . THR 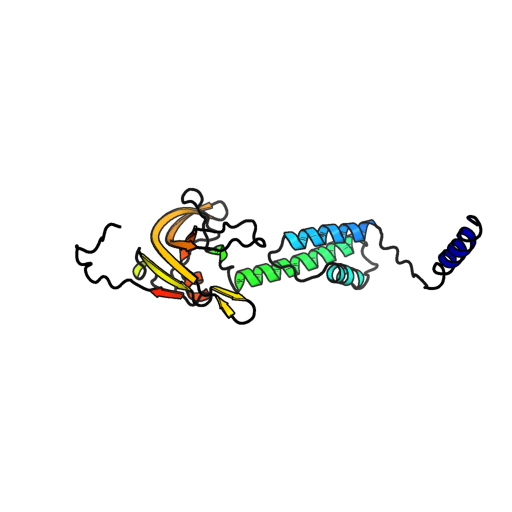A 1 206 ? -9.283 -8.105 -1.954 1.00 83.12 206 THR A C 1
ATOM 1712 O O . THR A 1 206 ? -9.207 -9.240 -1.474 1.00 83.12 206 THR A O 1
ATOM 1715 N N . ASP A 1 207 ? -10.447 -7.569 -2.351 1.00 84.88 207 ASP A N 1
ATOM 1716 C CA . ASP A 1 207 ? -11.769 -8.169 -2.093 1.00 84.88 207 ASP A CA 1
ATOM 1717 C C . ASP A 1 207 ? -11.888 -8.577 -0.611 1.00 84.88 207 ASP A C 1
ATOM 1719 O O . ASP A 1 207 ? -12.044 -9.754 -0.264 1.00 84.88 207 ASP A O 1
ATOM 1723 N N . SER A 1 208 ? -11.666 -7.591 0.265 1.00 90.38 208 SER A N 1
ATOM 1724 C CA . SER A 1 208 ? -11.542 -7.795 1.706 1.00 90.38 208 SER A CA 1
ATOM 1725 C C . SER A 1 208 ? -12.882 -8.007 2.408 1.00 90.38 208 SER A C 1
ATOM 1727 O O . SER A 1 208 ? -13.916 -7.452 2.039 1.00 90.38 208 SER A O 1
ATOM 1729 N N . ALA A 1 209 ? -12.841 -8.759 3.507 1.00 92.69 209 ALA A N 1
ATOM 1730 C CA . ALA A 1 209 ? -13.941 -8.891 4.453 1.00 92.69 209 ALA A CA 1
ATOM 1731 C C . ALA A 1 209 ? -13.482 -8.580 5.883 1.00 92.69 209 ALA A C 1
ATOM 1733 O O . ALA A 1 209 ? -12.387 -8.965 6.289 1.00 92.69 209 ALA A O 1
ATOM 1734 N N . VAL A 1 210 ? -14.354 -7.934 6.663 1.00 94.81 210 VAL A N 1
ATOM 1735 C CA . VAL A 1 210 ? -14.154 -7.715 8.103 1.00 94.81 210 VAL A CA 1
ATOM 1736 C C . VAL A 1 210 ? -14.803 -8.863 8.873 1.00 94.81 210 VAL A C 1
ATOM 1738 O O . VAL A 1 210 ? -16.009 -9.091 8.773 1.00 94.81 210 VAL A O 1
ATOM 1741 N N . LEU A 1 211 ? -14.006 -9.589 9.649 1.00 92.75 211 LEU A N 1
ATOM 1742 C CA . LEU A 1 211 ? -14.442 -10.668 10.525 1.00 92.75 211 LEU A CA 1
ATOM 1743 C C . LEU A 1 211 ? -14.342 -10.198 11.976 1.00 92.75 211 LEU A C 1
ATOM 1745 O O . LEU A 1 211 ? -13.252 -10.036 12.524 1.00 92.75 211 LEU A O 1
ATOM 1749 N N . GLN A 1 212 ? -15.496 -10.005 12.605 1.00 89.69 212 GLN A N 1
ATOM 1750 C CA . GLN A 1 212 ? -15.580 -9.536 13.985 1.00 89.69 212 GLN A CA 1
ATOM 1751 C C . GLN A 1 212 ? -15.755 -10.724 14.929 1.00 89.69 212 GLN A C 1
ATOM 1753 O O . GLN A 1 212 ? -16.569 -11.620 14.680 1.00 89.69 212 GLN A O 1
ATOM 1758 N N . GLN A 1 213 ? -15.015 -10.741 16.039 1.00 75.75 213 GLN A N 1
ATOM 1759 C CA . GLN A 1 213 ? -15.256 -11.745 17.072 1.00 75.75 213 GLN A CA 1
ATOM 1760 C C . GLN A 1 213 ? -16.600 -11.481 17.747 1.00 75.75 213 GLN A C 1
ATOM 1762 O O . GLN A 1 213 ? -16.817 -10.442 18.375 1.00 75.75 213 GLN A O 1
ATOM 1767 N N . HIS A 1 214 ? -17.492 -12.467 17.687 1.00 65.94 214 HIS A N 1
ATOM 1768 C CA . HIS A 1 214 ? -18.705 -12.446 18.484 1.00 65.94 214 HIS A CA 1
ATOM 1769 C C . HIS A 1 214 ? -18.311 -12.618 19.957 1.00 65.94 214 HIS A C 1
ATOM 1771 O O . HIS A 1 214 ? -17.942 -13.709 20.392 1.00 65.94 214 HIS A O 1
ATOM 1777 N N . LYS A 1 215 ? -18.339 -11.530 20.735 1.00 57.59 215 LYS A N 1
ATOM 1778 C CA . LYS A 1 215 ? -18.050 -11.574 22.175 1.00 57.59 215 LYS A CA 1
ATOM 1779 C C . LYS A 1 215 ? -19.207 -12.247 22.914 1.00 57.59 215 LYS A C 1
ATOM 1781 O O . LYS A 1 215 ? -20.058 -11.579 23.497 1.00 57.59 215 LYS A O 1
ATOM 1786 N N . GLU A 1 216 ? -19.237 -13.574 22.931 1.00 55.34 216 GLU A N 1
ATOM 1787 C CA . GLU A 1 216 ? -19.845 -14.269 24.065 1.00 55.34 216 GLU A CA 1
ATOM 1788 C C . GLU A 1 216 ? -18.959 -14.009 25.287 1.00 55.34 216 GLU A C 1
ATOM 1790 O O . GLU A 1 216 ? -17.732 -14.078 25.199 1.00 55.34 216 GLU A O 1
ATOM 1795 N N . LYS A 1 217 ? -19.565 -13.631 26.422 1.00 51.00 217 LYS A N 1
ATOM 1796 C CA . LYS A 1 217 ? -18.836 -13.442 27.683 1.00 51.00 217 LYS A CA 1
ATOM 1797 C C . LYS A 1 217 ? -17.954 -14.667 27.914 1.00 51.00 217 LYS A C 1
ATOM 1799 O O . LYS A 1 217 ? -18.489 -15.750 28.141 1.00 51.00 217 LYS A O 1
ATOM 1804 N N . GLN A 1 218 ? -16.634 -14.489 27.898 1.00 50.25 218 GLN A N 1
ATOM 1805 C CA . GLN A 1 218 ? -15.722 -15.532 28.351 1.00 50.25 218 GLN A CA 1
ATOM 1806 C C . GLN A 1 218 ? -16.165 -15.978 29.755 1.00 50.25 218 GLN A C 1
ATOM 1808 O O . GLN A 1 218 ? -16.269 -15.128 30.648 1.00 50.25 218 GLN A O 1
ATOM 1813 N N . PRO A 1 219 ? -16.450 -17.272 29.988 1.00 48.97 219 PRO A N 1
ATOM 1814 C CA . PRO A 1 219 ? -16.575 -17.767 31.346 1.00 48.97 219 PRO A CA 1
ATOM 1815 C C . PRO A 1 219 ? -15.220 -17.563 32.029 1.00 48.97 219 PRO A C 1
ATOM 1817 O O . PRO A 1 219 ? -14.185 -17.990 31.523 1.00 48.97 219 PRO A O 1
ATOM 1820 N N . SER A 1 220 ? -15.234 -16.893 33.177 1.00 55.97 220 SER A N 1
ATOM 1821 C CA . SER A 1 220 ? -14.075 -16.422 33.947 1.00 55.97 220 SER A CA 1
ATOM 1822 C C . SER A 1 220 ? -13.156 -17.522 34.513 1.00 55.97 220 SER A C 1
ATOM 1824 O O . SER A 1 220 ? -12.436 -17.272 35.474 1.00 55.97 220 SER A O 1
ATOM 1826 N N . HIS A 1 221 ? -13.187 -18.746 33.978 1.00 54.81 221 HIS A N 1
ATOM 1827 C CA . HIS A 1 221 ? -12.583 -19.928 34.603 1.00 54.81 221 HIS A CA 1
ATOM 1828 C C . HIS A 1 221 ? -11.857 -20.888 33.652 1.00 54.81 221 HIS A C 1
ATOM 1830 O O . HIS A 1 221 ? -11.722 -22.064 33.977 1.00 54.81 221 HIS A O 1
ATOM 1836 N N . LEU A 1 222 ? -11.353 -20.428 32.506 1.00 49.16 222 LEU A N 1
ATOM 1837 C CA . LEU A 1 222 ? -10.514 -21.269 31.643 1.00 49.16 222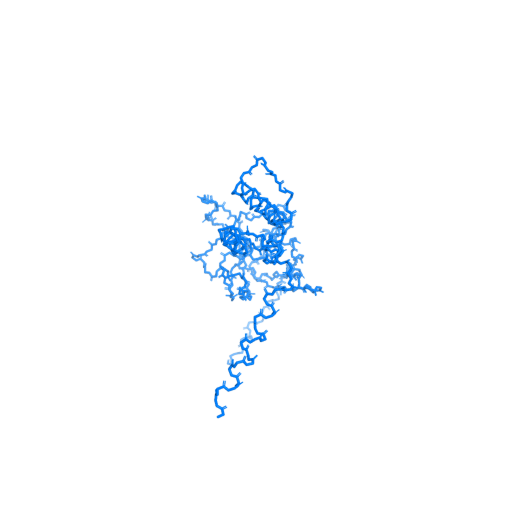 LEU A CA 1
ATOM 1838 C C . LEU A 1 222 ? -9.249 -20.537 31.178 1.00 49.16 222 LEU A C 1
ATOM 1840 O O . LEU A 1 222 ? -8.987 -20.416 29.989 1.00 49.16 222 LEU A O 1
ATOM 1844 N N . CYS A 1 223 ? -8.435 -20.100 32.137 1.00 45.09 223 CYS A N 1
ATOM 1845 C CA . CYS A 1 223 ? -6.989 -20.235 31.983 1.00 45.09 223 CYS A CA 1
ATOM 1846 C C . CYS A 1 223 ? -6.629 -21.531 32.710 1.00 45.09 223 CYS A C 1
ATOM 1848 O O . CYS A 1 223 ? -6.608 -21.559 33.939 1.00 45.09 223 CYS A O 1
ATOM 1850 N N . MET A 1 224 ? -6.461 -22.631 31.973 1.00 43.94 224 MET A N 1
ATOM 1851 C CA . MET A 1 224 ? -5.717 -23.760 32.522 1.00 43.94 224 MET A CA 1
ATOM 1852 C C . MET A 1 224 ? -4.246 -23.401 32.389 1.00 43.94 224 MET A C 1
ATOM 1854 O O . MET A 1 224 ? -3.728 -23.337 31.276 1.00 43.94 224 MET A O 1
ATOM 1858 N N . ASP A 1 225 ? -3.622 -23.130 33.530 1.00 42.38 225 ASP A N 1
ATOM 1859 C CA . ASP A 1 225 ? -2.175 -23.169 33.667 1.00 42.38 225 ASP A CA 1
ATOM 1860 C C . ASP A 1 225 ? -1.680 -24.531 33.160 1.00 42.38 225 ASP A C 1
ATOM 1862 O O . ASP A 1 225 ? -2.137 -25.573 33.636 1.00 42.38 225 ASP A O 1
ATOM 1866 N N . ASN A 1 226 ? -0.768 -24.505 32.191 1.00 43.16 226 ASN A N 1
ATOM 1867 C CA . ASN A 1 226 ? 0.173 -25.582 31.894 1.00 43.16 226 ASN A CA 1
ATOM 1868 C C . ASN A 1 226 ? 1.499 -24.956 31.473 1.00 43.16 226 ASN A C 1
ATOM 1870 O O . ASN A 1 226 ? 1.477 -24.138 30.525 1.00 43.16 226 ASN A O 1
#

InterPro domains:
  IPR031305 Casein alpha/beta, conserved site [PS00306] (12-19)

Secondary structure (DSSP, 8-state):
--SHHHHHHHHHHHHGGGSS--------HHHHHHHHHHHHHHHHHSS-----HHHHHHHHHTS---TTS-HHHHHHHHHHHHHHHHHHHHHHHHHH---GGGGEEESSGGG---SS----SSS-HHHH--TTPEEEES-S-EETTEEPPEEEEEEEEEEEEEEETTEEEEEEEEEEEEEE---TT-TTS--EEEEEEE-HHHHHHTTEEEE--------TT-----